Protein AF-A0A2V6JV11-F1 (afdb_monomer)

Solvent-accessible surface area (backbone atoms only — not comparable to full-atom values): 11560 Å² total; per-residue (Å²): 137,86,84,84,79,87,72,66,66,61,60,57,51,55,54,51,53,53,52,51,53,52,52,54,52,57,55,63,72,64,57,80,75,79,80,71,86,78,45,66,34,53,71,72,68,52,54,80,84,74,64,66,80,41,76,55,75,70,59,58,83,71,47,81,85,58,85,69,51,72,68,53,41,24,50,52,42,47,68,52,58,59,48,90,76,51,69,65,55,54,51,48,51,38,67,73,41,79,69,76,45,56,72,68,60,66,51,18,34,89,78,36,36,75,95,49,24,42,84,75,73,67,51,52,73,30,66,63,42,43,72,45,90,56,58,51,101,64,45,40,27,39,37,35,72,74,56,82,78,65,80,71,76,55,47,68,73,55,27,41,78,44,35,34,59,66,44,57,48,69,91,57,88,78,67,38,73,73,45,56,72,72,56,64,47,86,115

Secondary structure (DSSP, 8-state):
--PPPS-SHHHHHHHHHHHHHHHHHHHHH----------HHHHTT--GGG-PPP-S-TTGGGSTT----HHHHHHHHHHHH--SS-HHHHHHHHHHTTTS--HHHHH-TTTS-TTTHHHHH-PPBPTTEE--SS--TTS--PPEESSPPPTT--HHHH-EE-SBTT-EE---TT--HHHHHH--TT-

Mean predicted aligned error: 10.67 Å

Foldseek 3Di:
DDDDDPPPPVVVVVVVVVVVVVVVVVVVVVPPDPPDDQALCVVVVHDPVNDDQFQDQQQVVVPVPDDDDSVRSSVVCCVFQPFPDGPVVVVCCCVVVVPPDDLQLLQACVNQNQVCSCVPPVWAFGPQWAWFPFADPLLGRFTHGNDPGPPGDDCSPRAPDSRITSDHDDDDPVCDPVVSVVGDNVD

Structure (mmCIF, N/CA/C/O backbone):
data_AF-A0A2V6JV11-F1
#
_entry.id   AF-A0A2V6JV11-F1
#
loop_
_atom_site.group_PDB
_atom_site.id
_atom_site.type_symbol
_atom_site.label_atom_id
_atom_site.label_alt_id
_atom_site.label_comp_id
_atom_site.label_asym_id
_atom_site.label_entity_id
_atom_site.label_seq_id
_atom_site.pdbx_PDB_ins_code
_atom_site.Cartn_x
_atom_site.Cartn_y
_atom_site.Cartn_z
_atom_site.occupancy
_atom_site.B_iso_or_equiv
_atom_site.auth_seq_id
_atom_site.auth_comp_id
_atom_site.auth_asym_id
_atom_site.auth_atom_id
_atom_site.pdbx_PDB_model_num
ATOM 1 N N . MET A 1 1 ? -77.377 20.326 -44.274 1.00 36.41 1 MET A N 1
ATOM 2 C CA . MET A 1 1 ? -76.139 20.798 -43.613 1.00 36.41 1 MET A CA 1
ATOM 3 C C . MET A 1 1 ? -75.872 19.914 -42.399 1.00 36.41 1 MET A C 1
ATOM 5 O O . MET A 1 1 ? -76.717 19.873 -41.518 1.00 36.41 1 MET A O 1
ATOM 9 N N . LYS A 1 2 ? -74.776 19.142 -42.369 1.00 34.94 2 LYS A N 1
ATOM 10 C CA . LYS A 1 2 ? -74.366 18.365 -41.182 1.00 34.94 2 LYS A CA 1
ATOM 11 C C . LYS A 1 2 ? -73.397 19.217 -40.357 1.00 34.94 2 LYS A C 1
ATOM 13 O O . LYS A 1 2 ? -72.309 19.517 -40.839 1.00 34.94 2 LYS A O 1
ATOM 18 N N . ALA A 1 3 ? -73.793 19.600 -39.146 1.00 43.59 3 ALA A N 1
ATOM 19 C CA . ALA A 1 3 ? -72.911 20.240 -38.174 1.00 43.59 3 ALA A CA 1
ATOM 20 C C . ALA A 1 3 ? -71.944 19.195 -37.586 1.00 43.59 3 ALA A C 1
ATOM 22 O O . ALA A 1 3 ? -72.374 18.131 -37.138 1.00 43.59 3 ALA A O 1
ATOM 23 N N . ARG A 1 4 ? -70.634 19.473 -37.624 1.00 40.28 4 ARG A N 1
ATOM 24 C CA . ARG A 1 4 ? -69.601 18.677 -36.942 1.00 40.28 4 ARG A CA 1
ATOM 25 C C . ARG A 1 4 ? -69.522 19.122 -35.477 1.00 40.28 4 ARG A C 1
ATOM 27 O O . ARG A 1 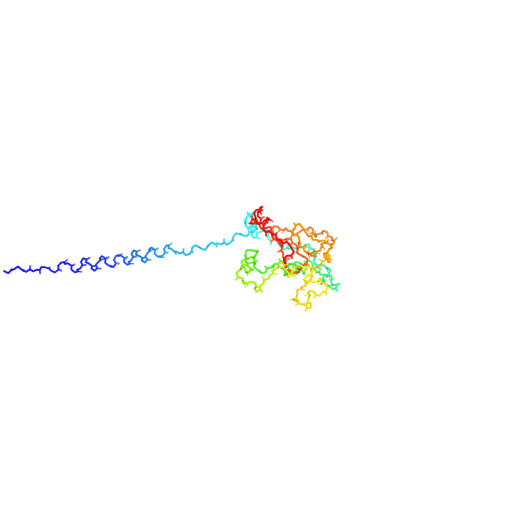4 ? -69.299 20.297 -35.215 1.00 40.28 4 ARG A O 1
ATOM 34 N N . LEU A 1 5 ? -69.693 18.181 -34.549 1.00 47.19 5 LEU A N 1
ATOM 35 C CA . LEU A 1 5 ? -69.498 18.371 -33.106 1.00 47.19 5 LEU A CA 1
ATOM 36 C C . LEU A 1 5 ? -67.994 18.419 -32.738 1.00 47.19 5 LEU A C 1
ATOM 38 O O . LEU A 1 5 ? -67.215 17.659 -33.323 1.00 47.19 5 LEU A O 1
ATOM 42 N N . PRO A 1 6 ? -67.585 19.239 -31.748 1.00 49.62 6 PRO A N 1
ATOM 43 C CA . PRO A 1 6 ? -66.191 19.514 -31.380 1.00 49.62 6 PRO A CA 1
ATOM 44 C C . PRO A 1 6 ? -65.631 18.509 -30.353 1.00 49.62 6 PRO A C 1
ATOM 46 O O . PRO A 1 6 ? -64.956 18.883 -29.405 1.00 49.62 6 PRO A O 1
ATOM 49 N N . ALA A 1 7 ? -65.930 17.216 -30.493 1.00 52.31 7 ALA A N 1
ATOM 50 C CA . ALA A 1 7 ? -65.607 16.220 -29.460 1.00 52.31 7 ALA A CA 1
ATOM 51 C C . ALA A 1 7 ? -64.213 15.576 -29.602 1.00 52.31 7 ALA A C 1
ATOM 53 O O . ALA A 1 7 ? -63.825 14.754 -28.775 1.00 52.31 7 ALA A O 1
ATOM 54 N N . LYS A 1 8 ? -63.465 15.887 -30.669 1.00 50.41 8 LYS A N 1
ATOM 55 C CA . LYS A 1 8 ? -62.193 15.204 -30.957 1.00 50.41 8 LYS A CA 1
ATOM 56 C C . LYS A 1 8 ? -60.983 15.844 -30.277 1.00 50.41 8 LYS A C 1
ATOM 58 O O . LYS A 1 8 ? -60.076 15.109 -29.910 1.00 50.41 8 LYS A O 1
ATOM 63 N N . ASP A 1 9 ? -60.974 17.154 -30.052 1.00 48.31 9 ASP A N 1
ATOM 64 C CA . ASP A 1 9 ? -59.753 17.842 -29.609 1.00 48.31 9 ASP A CA 1
ATOM 65 C C . ASP A 1 9 ? -59.455 17.677 -28.105 1.00 48.31 9 ASP A C 1
ATOM 67 O O . ASP A 1 9 ? -58.286 17.597 -27.720 1.00 48.31 9 ASP A O 1
ATOM 71 N N . ASP A 1 10 ? -60.479 17.524 -27.257 1.00 47.97 10 ASP A N 1
ATOM 72 C CA . ASP A 1 10 ? -60.293 17.342 -25.806 1.00 47.97 10 ASP A CA 1
ATOM 73 C C . ASP A 1 10 ? -59.778 15.947 -25.429 1.00 47.97 10 ASP A C 1
ATOM 75 O O . ASP A 1 10 ? -58.962 15.806 -24.512 1.00 47.97 10 ASP A O 1
ATOM 79 N N . LEU A 1 11 ? -60.166 14.911 -26.181 1.00 47.56 11 LEU A N 1
ATOM 80 C CA . LEU A 1 11 ? -59.704 13.542 -25.932 1.00 47.56 11 LEU A CA 1
ATOM 81 C C . LEU A 1 11 ? -58.195 13.396 -26.199 1.00 47.56 11 LEU A C 1
ATOM 83 O O . LEU A 1 11 ? -57.485 12.711 -25.460 1.00 47.56 11 LEU A O 1
ATOM 87 N N . PHE A 1 12 ? -57.684 14.087 -27.225 1.00 42.22 12 PHE A N 1
ATOM 88 C CA . PHE A 1 12 ? -56.257 14.089 -27.559 1.00 42.22 12 PHE A CA 1
ATOM 89 C C . PHE A 1 12 ? -55.409 14.891 -26.560 1.00 42.22 12 PHE A C 1
ATOM 91 O O . PHE A 1 12 ? -54.243 14.552 -26.342 1.00 42.22 12 PHE A O 1
ATOM 98 N N . ARG A 1 13 ? -55.969 15.929 -25.921 1.00 47.16 13 ARG A N 1
ATOM 99 C CA . ARG A 1 13 ? -55.264 16.714 -24.891 1.00 47.16 13 ARG A CA 1
ATOM 100 C C . ARG A 1 13 ? -55.127 15.953 -23.571 1.00 47.16 13 ARG A C 1
ATOM 102 O O . ARG A 1 13 ? -54.033 15.933 -23.010 1.00 47.16 13 ARG A O 1
ATOM 109 N N . LEU A 1 14 ? -56.175 15.259 -23.123 1.00 44.91 14 LEU A N 1
ATOM 110 C CA . LEU A 1 14 ? -56.139 14.414 -21.918 1.00 44.91 14 LEU A CA 1
ATOM 111 C C . LEU A 1 14 ? -55.167 13.227 -22.051 1.00 44.91 14 LEU A C 1
ATOM 113 O O . LEU A 1 14 ? -54.418 12.937 -21.117 1.00 44.91 14 LEU A O 1
ATOM 117 N N . ALA A 1 15 ? -55.099 12.599 -23.229 1.00 48.19 15 ALA A N 1
ATOM 118 C CA . ALA A 1 15 ? -54.169 11.496 -23.498 1.00 48.19 15 ALA A CA 1
ATOM 119 C C . ALA A 1 15 ? -52.686 11.929 -23.482 1.00 48.19 15 ALA A C 1
ATOM 121 O O . ALA A 1 15 ? -51.814 11.172 -23.042 1.00 48.19 15 ALA A O 1
ATOM 122 N N . ARG A 1 16 ? -52.389 13.163 -23.920 1.00 50.34 16 ARG A N 1
ATOM 123 C CA . ARG A 1 16 ? -51.028 13.731 -23.909 1.00 50.34 16 ARG A CA 1
ATOM 124 C C . ARG A 1 16 ? -50.534 14.044 -22.498 1.00 50.34 16 ARG A C 1
ATOM 126 O O . ARG A 1 16 ? -49.390 13.734 -22.184 1.00 50.34 16 ARG A O 1
ATOM 133 N N . VAL A 1 17 ? -51.391 14.602 -21.641 1.00 51.72 17 VAL A N 1
ATOM 134 C CA . VAL A 1 17 ? -51.031 14.922 -20.248 1.00 51.72 17 VAL A CA 1
ATOM 135 C C . VAL A 1 17 ? -50.839 13.645 -19.424 1.00 51.72 17 VAL A C 1
ATOM 137 O O . VAL A 1 17 ? -49.845 13.533 -18.711 1.00 51.72 17 VAL A O 1
ATOM 140 N N . GLY A 1 18 ? -51.712 12.642 -19.586 1.00 53.12 18 GLY A N 1
ATOM 141 C CA . GLY A 1 18 ? -51.573 11.350 -18.901 1.00 53.12 18 GLY A CA 1
ATOM 142 C C . GLY A 1 18 ? -50.286 10.603 -19.269 1.00 53.12 18 GLY A C 1
ATOM 143 O O . GLY A 1 18 ? -49.610 10.068 -18.394 1.00 53.12 18 GLY A O 1
ATOM 144 N N . SER A 1 19 ? -49.890 10.642 -20.545 1.00 55.53 19 SER A N 1
ATOM 145 C CA . SER A 1 19 ? -48.652 10.002 -21.019 1.00 55.53 19 SER A CA 1
ATOM 146 C C . SER A 1 19 ? -47.387 10.691 -20.489 1.00 55.53 19 SER A C 1
ATOM 148 O O . SER A 1 19 ? -46.419 10.015 -20.150 1.00 55.53 19 SER A O 1
ATOM 150 N N . CYS A 1 20 ? -47.394 12.023 -20.356 1.00 56.34 20 CYS A N 1
ATOM 151 C CA . CYS A 1 20 ? -46.281 12.764 -19.755 1.00 56.34 20 CYS A CA 1
ATOM 152 C C . CYS A 1 20 ? -46.168 12.531 -18.242 1.00 56.34 20 CYS A C 1
ATOM 154 O O . CYS A 1 20 ? -45.059 12.388 -17.740 1.00 56.34 20 CYS A O 1
ATOM 156 N N . VAL A 1 21 ? -47.286 12.438 -17.513 1.00 58.81 21 VAL A N 1
ATOM 157 C CA . VAL A 1 21 ? -47.268 12.158 -16.065 1.00 58.81 21 VAL A CA 1
ATOM 158 C C . VAL A 1 21 ? -46.781 10.734 -15.781 1.00 58.81 21 VAL A C 1
ATOM 160 O O . VAL A 1 21 ? -45.967 10.542 -14.882 1.00 58.81 21 VAL A O 1
ATOM 163 N N . ILE A 1 22 ? -47.197 9.747 -16.582 1.00 59.53 22 ILE A N 1
ATOM 164 C CA . ILE A 1 22 ? -46.709 8.362 -16.474 1.00 59.53 22 ILE A CA 1
ATOM 165 C C . ILE A 1 22 ? -45.224 8.273 -16.861 1.00 59.53 22 ILE A C 1
ATOM 167 O O . ILE A 1 22 ? -44.453 7.624 -16.159 1.00 59.53 22 ILE A O 1
ATOM 171 N N . GLY A 1 23 ? -44.792 8.970 -17.919 1.00 59.34 23 GLY A N 1
ATOM 172 C CA . GLY A 1 23 ? -43.380 9.042 -18.310 1.00 59.34 23 GLY A CA 1
ATOM 173 C C . GLY A 1 23 ? -42.488 9.676 -17.236 1.00 59.34 23 GLY A C 1
ATOM 174 O O . GLY A 1 23 ? -41.433 9.133 -16.916 1.00 59.34 23 GLY A O 1
ATOM 175 N N . CYS A 1 24 ? -42.932 10.771 -16.613 1.00 60.47 24 CYS A N 1
ATOM 176 C CA . CYS A 1 24 ? -42.220 11.408 -15.501 1.00 60.47 24 CYS A CA 1
ATOM 177 C C . CYS A 1 24 ? -42.222 10.549 -14.222 1.00 60.47 24 CYS A C 1
ATOM 179 O O . CYS A 1 24 ? -41.226 10.534 -13.504 1.00 60.47 24 CYS A O 1
ATOM 181 N N . ALA A 1 25 ? -43.295 9.799 -13.948 1.00 59.62 25 ALA A N 1
ATOM 182 C CA . ALA A 1 25 ? -43.351 8.870 -12.817 1.00 59.62 25 ALA A CA 1
ATOM 183 C C . ALA A 1 25 ? -42.418 7.659 -13.008 1.00 59.62 25 ALA A C 1
ATOM 185 O O . ALA A 1 25 ? -41.752 7.249 -12.061 1.00 59.62 25 ALA A O 1
ATOM 186 N N . LEU A 1 26 ? -42.300 7.127 -14.231 1.00 58.16 26 LEU A N 1
ATOM 187 C CA . LEU A 1 26 ? -41.362 6.043 -14.557 1.00 58.16 26 LEU A CA 1
ATOM 188 C C . LEU A 1 26 ? -39.893 6.495 -14.471 1.00 58.16 26 LEU A C 1
ATOM 190 O O . LEU A 1 26 ? -39.042 5.719 -14.043 1.00 58.16 26 LEU A O 1
ATOM 194 N N . LEU A 1 27 ? -39.599 7.762 -14.787 1.00 58.56 27 LEU A N 1
ATOM 195 C CA . LEU A 1 27 ? -38.273 8.360 -14.577 1.00 58.56 27 LEU A CA 1
ATOM 196 C C . LEU A 1 27 ? -37.944 8.589 -13.090 1.00 58.56 27 LEU A C 1
ATOM 198 O O . LEU A 1 27 ? -36.772 8.575 -12.726 1.00 58.56 27 LEU A O 1
ATOM 202 N N . GLY A 1 28 ? -38.950 8.746 -12.220 1.00 56.69 28 GLY A N 1
ATOM 203 C CA . GLY A 1 28 ? -38.761 8.876 -10.768 1.00 56.69 28 GLY A CA 1
ATOM 204 C C . GLY A 1 28 ? -38.342 7.577 -10.067 1.00 56.69 28 GLY A C 1
ATOM 205 O O . GLY A 1 28 ? -37.665 7.629 -9.043 1.00 56.69 28 GLY A O 1
ATOM 206 N N . PHE A 1 29 ? -38.693 6.414 -10.632 1.00 55.81 29 PHE A N 1
ATOM 207 C CA . PHE A 1 29 ? -38.267 5.097 -10.131 1.00 55.81 29 PHE A CA 1
ATOM 208 C C . PHE A 1 29 ? -36.970 4.586 -10.770 1.00 55.81 29 PHE A C 1
ATOM 210 O O . PHE A 1 29 ? -36.355 3.667 -10.234 1.00 55.81 29 PHE A O 1
ATOM 217 N N . ALA A 1 30 ? -36.495 5.222 -11.844 1.00 58.75 30 ALA A N 1
ATOM 218 C CA . ALA A 1 30 ? -35.138 5.050 -12.366 1.00 58.75 30 ALA A CA 1
ATOM 219 C C . ALA A 1 30 ? -34.111 5.867 -11.555 1.00 58.75 30 ALA A C 1
ATOM 221 O O . ALA A 1 30 ? -33.147 6.403 -12.103 1.00 58.75 30 ALA A O 1
ATOM 222 N N . GLY A 1 31 ? -34.327 6.007 -10.243 1.00 59.69 31 GLY A N 1
ATOM 223 C CA . GLY A 1 31 ? -33.324 6.570 -9.352 1.00 59.69 31 GLY A CA 1
ATOM 224 C C . GLY A 1 31 ? -32.066 5.714 -9.436 1.00 59.69 31 GLY A C 1
ATOM 225 O O . GLY A 1 31 ? -32.151 4.501 -9.251 1.00 59.69 31 GLY A O 1
ATOM 226 N N . CYS A 1 32 ? -30.921 6.337 -9.738 1.00 64.19 32 CYS A N 1
ATOM 227 C CA . CYS A 1 32 ? -29.615 5.684 -9.723 1.00 64.19 32 CYS A CA 1
ATOM 228 C C . CYS A 1 32 ? -29.473 4.875 -8.436 1.00 64.19 32 CYS A C 1
ATOM 230 O O . CYS A 1 32 ? -29.302 5.442 -7.354 1.00 64.19 32 CYS A O 1
ATOM 232 N N . TRP A 1 33 ? -29.537 3.551 -8.550 1.00 58.50 33 TRP A N 1
ATOM 233 C CA . TRP A 1 33 ? -29.107 2.687 -7.470 1.00 58.50 33 TRP A CA 1
ATOM 234 C C . TRP A 1 33 ? -27.633 2.991 -7.266 1.00 58.50 33 TRP A C 1
ATOM 236 O O . TRP A 1 33 ? -26.816 2.786 -8.164 1.00 58.50 33 TRP A O 1
ATOM 246 N N . LYS A 1 34 ? -27.294 3.563 -6.110 1.00 60.38 34 LYS A N 1
ATOM 247 C CA . LYS A 1 34 ? -25.898 3.671 -5.717 1.00 60.38 34 LYS A CA 1
ATOM 248 C C . LYS A 1 34 ? -25.434 2.252 -5.428 1.00 60.38 34 LYS A C 1
ATOM 250 O O . LYS A 1 34 ? -25.686 1.727 -4.349 1.00 60.38 34 LYS A O 1
ATOM 255 N N . THR A 1 35 ? -24.815 1.618 -6.415 1.00 73.69 35 THR A N 1
ATOM 256 C CA . THR A 1 35 ? -23.987 0.437 -6.194 1.00 73.69 35 THR A CA 1
ATOM 257 C C . THR A 1 35 ? -22.803 0.895 -5.365 1.00 73.69 35 THR A C 1
ATOM 259 O O . THR A 1 35 ? -21.857 1.486 -5.883 1.00 73.69 35 THR A O 1
ATOM 262 N N . GLU A 1 36 ? -22.916 0.721 -4.054 1.00 77.62 36 GLU A N 1
ATOM 263 C CA . GLU A 1 36 ? -21.801 0.929 -3.149 1.00 77.62 36 GLU A CA 1
ATOM 264 C C . GLU A 1 36 ? -20.745 -0.141 -3.454 1.00 77.62 36 GLU A C 1
ATOM 266 O O . GLU A 1 36 ? -21.086 -1.330 -3.457 1.00 77.62 36 GLU A O 1
ATOM 271 N N . PRO A 1 37 ? -19.491 0.246 -3.736 1.00 81.81 37 PRO A N 1
ATOM 272 C CA . PRO A 1 37 ? -18.411 -0.717 -3.851 1.00 81.81 37 PRO A CA 1
ATOM 273 C C . PRO A 1 37 ? -18.316 -1.570 -2.583 1.00 81.81 37 PRO A C 1
ATOM 275 O O . PRO A 1 37 ? -18.397 -1.048 -1.470 1.00 81.81 37 PRO A O 1
ATOM 278 N N . ILE A 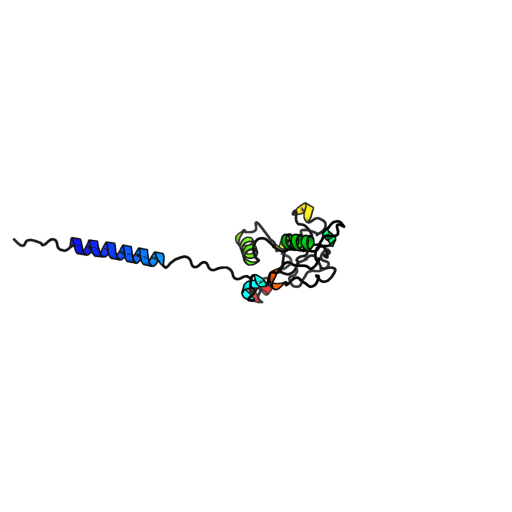1 38 ? -18.162 -2.881 -2.749 1.00 85.81 38 ILE A N 1
ATOM 279 C CA . ILE A 1 38 ? -17.929 -3.808 -1.640 1.00 85.81 38 ILE A CA 1
ATOM 280 C C . ILE A 1 38 ? -16.417 -3.991 -1.533 1.00 85.81 38 ILE A C 1
ATOM 282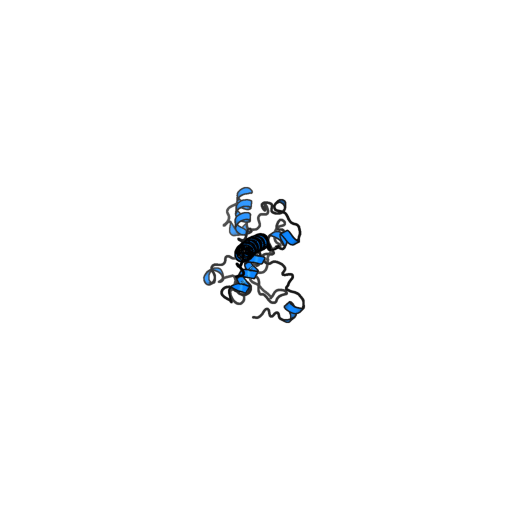 O O . ILE A 1 38 ? -15.811 -4.532 -2.455 1.00 85.81 38 ILE A O 1
ATOM 286 N N . ASP A 1 39 ? -15.820 -3.513 -0.441 1.00 86.81 39 ASP A N 1
ATOM 287 C CA . ASP A 1 39 ? -14.407 -3.759 -0.147 1.00 86.81 39 ASP A CA 1
ATOM 288 C C . ASP A 1 39 ? -14.167 -5.126 0.515 1.00 86.81 39 ASP A C 1
ATOM 290 O O . ASP A 1 39 ? -15.130 -5.813 0.860 1.00 86.81 39 ASP A O 1
ATOM 294 N N . GLU A 1 40 ? -12.910 -5.570 0.676 1.00 87.06 40 GLU A N 1
ATOM 295 C CA . GLU A 1 40 ? -12.644 -6.910 1.229 1.00 87.06 40 GLU A CA 1
ATOM 296 C C . GLU A 1 40 ? -13.123 -7.026 2.675 1.00 87.06 40 GLU A C 1
ATOM 298 O O . GLU A 1 40 ? -13.623 -8.081 3.059 1.00 87.06 40 GLU A O 1
ATOM 303 N N . ALA A 1 41 ? -13.045 -5.949 3.463 1.00 88.44 41 ALA A N 1
ATOM 304 C CA . ALA A 1 41 ? -13.554 -5.942 4.828 1.00 88.44 41 ALA A CA 1
ATOM 305 C C . ALA A 1 41 ? -15.075 -6.183 4.842 1.00 88.44 41 ALA A C 1
ATOM 307 O O . ALA A 1 41 ? -15.560 -7.083 5.532 1.00 88.44 41 ALA A O 1
ATOM 308 N N . LYS A 1 42 ? -15.837 -5.447 4.026 1.00 88.69 42 LYS A N 1
ATOM 309 C CA . LYS A 1 42 ? -17.289 -5.614 3.893 1.00 88.69 42 LYS A CA 1
ATOM 310 C C . LYS A 1 42 ? -17.659 -6.958 3.267 1.00 88.69 42 LYS A C 1
ATOM 312 O O . LYS A 1 42 ? -18.616 -7.586 3.718 1.00 88.69 42 LYS A O 1
ATOM 317 N N . ALA A 1 43 ? -16.899 -7.434 2.280 1.00 88.38 43 ALA A N 1
ATOM 318 C CA . ALA A 1 43 ? -17.062 -8.767 1.697 1.00 88.38 43 ALA A CA 1
ATOM 319 C C . ALA A 1 43 ? -16.824 -9.876 2.736 1.00 88.38 43 ALA A C 1
ATOM 321 O O . ALA A 1 43 ? -17.511 -10.895 2.719 1.00 88.38 43 ALA A O 1
ATOM 322 N N . ALA A 1 44 ? -15.905 -9.653 3.679 1.00 90.19 44 ALA A N 1
ATOM 323 C CA . ALA A 1 44 ? -15.651 -10.522 4.824 1.00 90.19 44 ALA A CA 1
ATOM 324 C C . ALA A 1 44 ? -16.664 -10.341 5.975 1.00 90.19 44 ALA A C 1
ATOM 326 O O . ALA A 1 44 ? -16.515 -10.963 7.026 1.00 90.19 44 ALA A O 1
ATOM 327 N N . GLY A 1 45 ? -17.693 -9.505 5.802 1.00 92.06 45 GLY A N 1
ATOM 328 C CA . GLY A 1 45 ? -18.733 -9.266 6.804 1.00 92.06 45 GLY A CA 1
ATOM 329 C C . GLY A 1 45 ? -18.290 -8.401 7.985 1.00 92.06 45 GLY A C 1
ATOM 330 O O . GLY A 1 45 ? -18.977 -8.385 9.006 1.00 92.06 45 GLY A O 1
ATOM 331 N N . LYS A 1 46 ? -17.163 -7.687 7.867 1.00 90.62 46 LYS A N 1
ATOM 332 C CA . LYS A 1 46 ? -16.693 -6.755 8.894 1.00 90.62 46 LYS A CA 1
ATOM 333 C C . LYS A 1 46 ? -17.635 -5.558 8.994 1.00 90.62 46 LYS A C 1
ATOM 335 O O . LYS A 1 46 ? -18.157 -5.046 8.003 1.00 90.62 46 LYS A O 1
ATOM 340 N N . THR A 1 47 ? -17.822 -5.096 10.216 1.00 90.06 47 THR A N 1
ATOM 341 C CA . THR A 1 47 ? -18.596 -3.909 10.575 1.00 90.06 47 THR A CA 1
ATOM 342 C C . THR A 1 47 ? -17.666 -2.837 11.122 1.00 90.06 47 THR A C 1
ATOM 344 O O . THR A 1 47 ? -16.511 -3.112 11.419 1.00 90.06 47 THR A O 1
ATOM 347 N N . THR A 1 48 ? -18.158 -1.617 11.338 1.00 86.50 48 THR A N 1
ATOM 348 C CA . THR A 1 48 ? -17.357 -0.550 11.966 1.00 86.50 48 THR A CA 1
ATOM 349 C C . THR A 1 48 ? -16.830 -0.921 13.357 1.00 86.50 48 THR A C 1
ATOM 351 O O . THR A 1 48 ? -15.810 -0.386 13.778 1.00 86.50 48 THR A O 1
ATOM 354 N N . ALA A 1 49 ? -17.482 -1.853 14.060 1.00 89.69 49 ALA A N 1
ATOM 355 C CA . ALA A 1 49 ? -17.010 -2.362 15.347 1.00 89.69 49 ALA A CA 1
ATOM 356 C C . ALA A 1 49 ? -15.718 -3.192 15.226 1.00 89.69 49 ALA A C 1
ATOM 358 O O . ALA A 1 49 ? -14.977 -3.310 16.198 1.00 89.69 49 ALA A O 1
ATOM 359 N N . ASP A 1 50 ? -15.426 -3.724 14.036 1.00 88.50 50 ASP A N 1
ATOM 360 C CA . ASP A 1 50 ? -14.218 -4.498 13.748 1.00 88.50 50 ASP A CA 1
ATOM 361 C C . ASP A 1 50 ? -13.009 -3.618 13.389 1.00 88.50 50 ASP A C 1
ATOM 363 O O . ASP A 1 50 ? -11.938 -4.148 13.112 1.00 88.50 50 ASP A O 1
ATOM 367 N N . PHE A 1 51 ? -13.153 -2.286 13.435 1.00 87.00 51 PHE A N 1
ATOM 368 C CA . PHE A 1 51 ? -12.090 -1.303 13.189 1.00 87.00 51 PHE A CA 1
ATOM 369 C C . PHE A 1 51 ? -11.683 -0.610 14.506 1.00 87.00 51 PHE A C 1
ATOM 371 O O . PHE A 1 51 ? -11.857 0.608 14.640 1.00 87.00 51 PHE A O 1
ATOM 378 N N . PRO A 1 52 ? -11.194 -1.345 15.526 1.00 85.75 52 PRO A N 1
ATOM 379 C CA . PRO A 1 52 ? -10.772 -0.730 16.774 1.00 85.75 52 PRO A CA 1
ATOM 380 C C . PRO A 1 52 ? -9.527 0.136 16.560 1.00 85.75 52 PRO A C 1
ATOM 382 O O . PRO A 1 52 ? -8.760 -0.047 15.612 1.00 85.75 52 PRO A O 1
ATOM 385 N N . GLN A 1 53 ? -9.280 1.056 17.493 1.00 88.38 53 GLN A N 1
ATOM 386 C CA . GLN A 1 53 ? -7.979 1.713 17.563 1.00 88.38 53 GLN A CA 1
ATOM 387 C C . GLN A 1 53 ? -6.885 0.669 17.792 1.00 88.38 53 GLN A C 1
ATOM 389 O O . GLN A 1 53 ? -6.995 -0.201 18.659 1.00 88.38 53 GLN A O 1
ATOM 394 N N . ILE A 1 54 ? -5.818 0.769 17.007 1.00 89.75 54 ILE A N 1
ATOM 395 C CA . ILE A 1 54 ? -4.714 -0.180 17.063 1.00 89.75 54 ILE A CA 1
ATOM 396 C C . ILE A 1 54 ? -3.775 0.234 18.189 1.00 89.75 54 ILE A C 1
ATOM 398 O O . ILE A 1 54 ? -3.166 1.301 18.137 1.00 89.75 54 ILE A O 1
ATOM 402 N N . THR A 1 55 ? -3.633 -0.637 19.181 1.00 90.31 55 THR A N 1
ATOM 403 C CA . THR A 1 55 ? -2.776 -0.425 20.358 1.00 90.31 55 THR A CA 1
ATOM 404 C C . THR A 1 55 ? -1.355 -0.955 20.177 1.00 90.31 55 THR A C 1
ATOM 406 O O . THR A 1 55 ? -0.468 -0.606 20.951 1.00 90.31 55 THR A O 1
ATOM 409 N N . ALA A 1 56 ? -1.120 -1.798 19.168 1.00 89.00 56 ALA A N 1
ATOM 410 C CA . ALA A 1 56 ? 0.203 -2.337 18.878 1.00 89.00 56 ALA A CA 1
ATOM 411 C C . ALA A 1 56 ? 1.163 -1.224 18.428 1.00 89.00 56 ALA A C 1
ATOM 413 O O . ALA A 1 56 ? 0.827 -0.409 17.573 1.00 89.00 56 ALA A O 1
ATOM 414 N N . ASP A 1 57 ? 2.382 -1.198 18.961 1.00 89.06 57 ASP A N 1
ATOM 415 C CA . ASP A 1 57 ? 3.368 -0.158 18.648 1.00 89.06 57 ASP A CA 1
ATOM 416 C C . ASP A 1 57 ? 4.153 -0.475 17.359 1.00 89.06 57 ASP A C 1
ATOM 418 O O . ASP A 1 57 ? 5.357 -0.725 17.366 1.00 89.06 57 ASP A O 1
ATOM 422 N N . ILE A 1 58 ? 3.436 -0.528 16.232 1.00 86.88 58 ILE A N 1
ATOM 423 C CA . ILE A 1 58 ? 3.962 -0.980 14.930 1.00 86.88 58 ILE A CA 1
ATOM 424 C C . ILE A 1 58 ? 5.031 -0.034 14.383 1.00 86.88 58 ILE A C 1
ATOM 426 O O . ILE A 1 58 ? 6.015 -0.464 13.784 1.00 86.88 58 ILE A O 1
ATOM 430 N N . PHE A 1 59 ? 4.847 1.265 14.598 1.00 90.56 59 PHE A N 1
ATOM 431 C CA . PHE A 1 59 ? 5.693 2.281 13.994 1.00 90.56 59 PHE A CA 1
ATOM 432 C C . PHE A 1 59 ? 6.764 2.825 14.938 1.00 90.56 59 PHE A C 1
ATOM 434 O O . PHE A 1 59 ? 7.434 3.773 14.554 1.00 90.56 59 PHE A O 1
ATOM 441 N N . LYS A 1 60 ? 7.012 2.214 16.106 1.00 90.19 60 LYS A N 1
ATOM 442 C CA . LYS A 1 60 ? 8.005 2.695 17.089 1.00 90.19 60 LYS A CA 1
ATOM 443 C C . LYS A 1 60 ? 9.312 3.248 16.496 1.00 90.19 60 LYS A C 1
ATOM 445 O O . LYS A 1 60 ? 9.766 4.311 16.920 1.00 90.19 60 LYS A O 1
ATOM 450 N N . PRO A 1 61 ? 9.949 2.602 15.495 1.00 89.81 61 PRO A N 1
ATOM 451 C CA . PRO A 1 61 ? 11.220 3.107 14.988 1.00 89.81 61 PRO A CA 1
ATOM 452 C C . PRO A 1 61 ? 11.124 4.456 14.246 1.00 89.81 61 PRO A C 1
ATOM 454 O O . PRO A 1 61 ? 12.167 5.048 13.976 1.00 89.81 61 PRO A O 1
ATOM 457 N N . MET A 1 62 ? 9.924 4.957 13.909 1.00 90.75 62 MET A N 1
ATOM 458 C CA . MET A 1 62 ? 9.738 6.299 13.332 1.00 90.75 62 MET A CA 1
ATOM 459 C C . MET A 1 62 ? 9.590 7.414 14.373 1.00 90.75 62 MET A C 1
ATOM 461 O O . MET A 1 62 ? 9.628 8.581 13.992 1.00 90.75 62 MET A O 1
ATOM 465 N N . ASP A 1 63 ? 9.481 7.092 15.664 1.00 91.94 63 ASP A N 1
ATOM 466 C CA . ASP A 1 63 ? 9.220 8.085 16.718 1.00 91.94 63 ASP A CA 1
ATOM 467 C C . ASP A 1 63 ? 10.449 8.941 17.070 1.00 91.94 63 ASP A C 1
ATOM 469 O O . ASP A 1 63 ? 10.399 9.794 17.952 1.00 91.94 63 ASP A O 1
ATOM 473 N N . GLY A 1 64 ? 11.593 8.711 16.417 1.00 90.38 64 GLY A N 1
ATOM 474 C CA . GLY A 1 64 ? 12.804 9.506 16.642 1.00 90.38 64 GLY A CA 1
ATOM 475 C C . GLY A 1 64 ? 13.379 9.377 18.058 1.00 90.38 64 GLY A C 1
ATOM 476 O O . GLY A 1 64 ? 14.096 10.268 18.505 1.00 90.38 64 GLY A O 1
ATOM 477 N N . GLY A 1 65 ? 13.071 8.281 18.760 1.00 91.12 65 GLY A N 1
ATOM 478 C CA . GLY A 1 65 ? 13.492 8.042 20.144 1.00 91.12 65 GLY A CA 1
ATOM 479 C C . GLY A 1 65 ? 12.563 8.637 21.204 1.00 91.12 65 GLY A C 1
ATOM 480 O O . GLY A 1 65 ? 12.906 8.601 22.382 1.00 91.12 65 GLY A O 1
ATOM 481 N N . ILE A 1 66 ? 11.410 9.179 20.805 1.00 94.69 66 ILE A N 1
ATOM 482 C CA . ILE A 1 66 ? 10.363 9.613 21.730 1.00 94.69 66 ILE A CA 1
ATOM 483 C C . ILE A 1 66 ? 9.556 8.384 22.156 1.00 94.69 66 ILE A C 1
ATOM 485 O O . ILE A 1 66 ? 9.048 7.651 21.311 1.00 94.69 66 ILE A O 1
ATOM 489 N N . ASP A 1 67 ? 9.427 8.165 23.463 1.00 94.88 67 ASP A N 1
ATOM 490 C CA . ASP A 1 67 ? 8.514 7.156 23.997 1.00 94.88 67 ASP A CA 1
ATOM 491 C C . ASP A 1 67 ? 7.102 7.747 24.068 1.00 94.88 67 ASP A C 1
ATOM 493 O O . ASP A 1 67 ? 6.805 8.582 24.924 1.00 94.88 67 ASP A O 1
ATOM 497 N N . LEU A 1 68 ? 6.250 7.324 23.138 1.00 95.69 68 LEU A N 1
ATOM 498 C CA . LEU A 1 68 ? 4.861 7.759 23.049 1.00 95.69 68 LEU A CA 1
ATOM 499 C C . LEU A 1 68 ? 3.986 7.099 24.126 1.00 95.69 68 LEU A C 1
ATOM 501 O O . LEU A 1 68 ? 4.159 5.924 24.465 1.00 95.69 68 LEU A O 1
ATOM 505 N N . SER A 1 69 ? 3.000 7.843 24.631 1.00 97.06 69 SER A N 1
ATOM 506 C CA . SER A 1 69 ? 1.930 7.294 25.466 1.00 97.06 69 SER A CA 1
ATOM 507 C C . SER A 1 69 ? 1.065 6.303 24.667 1.00 97.06 69 SER A C 1
ATOM 509 O O . SER A 1 69 ? 1.028 6.361 23.433 1.00 97.06 69 SER A O 1
ATOM 511 N N . PRO A 1 70 ? 0.310 5.405 25.329 1.00 95.50 70 PRO A N 1
ATOM 512 C CA . PRO A 1 70 ? -0.627 4.516 24.640 1.00 95.50 70 PRO A CA 1
ATOM 513 C C . PRO A 1 70 ? -1.600 5.257 23.707 1.00 95.50 70 PRO A C 1
ATOM 515 O O . PRO A 1 70 ? -1.874 4.800 22.600 1.00 95.50 70 PRO A O 1
ATOM 518 N N . GLU A 1 71 ? -2.097 6.422 24.122 1.00 95.94 71 GLU A N 1
ATOM 519 C CA . GLU A 1 71 ? -3.009 7.260 23.340 1.00 95.94 71 GLU A CA 1
ATOM 520 C C . GLU A 1 71 ? -2.318 7.892 22.128 1.00 95.94 71 GLU A C 1
ATOM 522 O O . GLU A 1 71 ? -2.902 7.954 21.044 1.00 95.94 71 GLU A O 1
ATOM 527 N N . GLU A 1 72 ? -1.063 8.315 22.282 1.00 95.75 72 GLU A N 1
ATOM 528 C CA . GLU A 1 72 ? -0.245 8.848 21.190 1.00 95.75 72 GLU A CA 1
ATOM 529 C C . GLU A 1 72 ? 0.088 7.764 20.155 1.00 95.75 72 GLU A C 1
ATOM 531 O O . GLU A 1 72 ? -0.015 8.015 18.951 1.00 95.75 72 GLU A O 1
ATOM 536 N N . ILE A 1 73 ? 0.385 6.536 20.599 1.00 94.25 73 ILE A N 1
ATOM 537 C CA . ILE A 1 73 ? 0.562 5.365 19.725 1.00 94.25 73 ILE A CA 1
ATOM 538 C C . ILE A 1 73 ? -0.717 5.106 18.926 1.00 94.25 73 ILE A C 1
ATOM 540 O O . ILE A 1 73 ? -0.655 4.977 17.702 1.00 94.25 73 ILE A O 1
ATOM 544 N N . MET A 1 74 ? -1.881 5.077 19.585 1.00 93.62 74 MET A N 1
ATOM 545 C CA . MET A 1 74 ? -3.170 4.879 18.911 1.00 93.62 74 MET A CA 1
ATOM 546 C C . MET A 1 74 ? -3.460 5.989 17.894 1.00 93.62 74 MET A C 1
ATOM 548 O O . MET A 1 74 ? -3.913 5.701 16.782 1.00 93.62 74 MET A O 1
ATOM 552 N N . GLY A 1 75 ? -3.167 7.247 18.233 1.00 93.44 75 GLY A N 1
ATOM 553 C CA . GLY A 1 75 ? -3.317 8.387 17.328 1.00 93.44 75 GLY A CA 1
ATOM 554 C C . GLY A 1 75 ? -2.412 8.282 16.098 1.00 93.44 75 GLY A C 1
ATOM 555 O O . GLY A 1 75 ? -2.892 8.384 14.967 1.00 93.44 75 GLY A O 1
ATOM 556 N N . ARG A 1 76 ? -1.121 7.995 16.300 1.00 93.00 76 ARG A N 1
ATOM 557 C CA . ARG A 1 76 ? -0.139 7.784 15.223 1.00 93.00 76 ARG A CA 1
ATOM 558 C C . ARG A 1 76 ? -0.532 6.608 14.330 1.00 93.00 76 ARG A C 1
ATOM 560 O O . ARG A 1 76 ? -0.509 6.731 13.109 1.00 93.00 76 ARG A O 1
ATOM 567 N N . ASN A 1 77 ? -0.924 5.481 14.922 1.00 91.75 77 ASN A N 1
ATOM 568 C CA . ASN A 1 77 ? -1.378 4.308 14.179 1.00 91.75 77 ASN A CA 1
ATOM 569 C C . ASN A 1 77 ? -2.616 4.629 13.340 1.00 91.75 77 ASN A C 1
ATOM 571 O O . ASN A 1 77 ? -2.670 4.246 12.176 1.00 91.75 77 ASN A O 1
ATOM 575 N N . THR A 1 78 ? -3.576 5.368 13.908 1.00 90.19 78 THR A N 1
ATOM 576 C CA . THR A 1 78 ? -4.767 5.82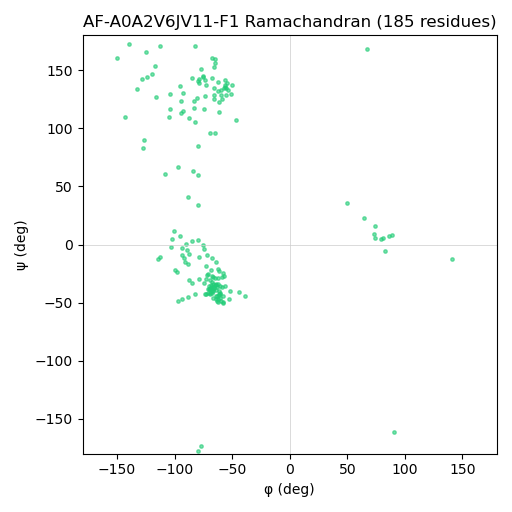4 13.181 1.00 90.19 78 THR A CA 1
ATOM 577 C C . THR A 1 78 ? -4.357 6.653 11.968 1.00 90.19 78 THR A C 1
ATOM 579 O O . THR A 1 78 ? -4.768 6.334 10.860 1.00 90.19 78 THR A O 1
ATOM 582 N N . TRP A 1 79 ? -3.492 7.656 12.138 1.00 88.81 79 TRP A N 1
ATOM 583 C CA . TRP A 1 79 ? -3.072 8.522 11.032 1.00 88.81 79 TRP A CA 1
ATOM 584 C C . TRP A 1 79 ? -2.276 7.791 9.940 1.00 88.81 79 TRP A C 1
ATOM 586 O O . TRP A 1 79 ? -2.415 8.106 8.761 1.00 88.81 79 TRP A O 1
ATOM 596 N N . ASN A 1 80 ? -1.464 6.802 10.318 1.00 90.25 80 ASN A N 1
ATOM 597 C CA . ASN A 1 80 ? -0.597 6.083 9.385 1.00 90.25 80 ASN A CA 1
ATOM 598 C C . ASN A 1 80 ? -1.285 4.917 8.659 1.00 90.25 80 ASN A C 1
ATOM 600 O O . ASN A 1 80 ? -0.923 4.623 7.521 1.00 90.25 80 ASN A O 1
ATOM 604 N N . LEU A 1 81 ? -2.232 4.226 9.307 1.00 87.25 81 LEU A N 1
ATOM 605 C CA . LEU A 1 81 ? -2.893 3.039 8.743 1.00 87.25 81 LEU A CA 1
ATOM 606 C C . LEU A 1 81 ? -4.240 3.344 8.103 1.00 87.25 81 LEU A C 1
ATOM 608 O O . LEU A 1 81 ? -4.675 2.591 7.233 1.00 87.25 81 LEU A O 1
ATOM 612 N N . TRP A 1 82 ? -4.906 4.430 8.496 1.00 80.06 82 TRP A N 1
ATOM 613 C CA . TRP A 1 82 ? -6.133 4.842 7.826 1.00 80.06 82 TRP A CA 1
ATOM 614 C C . TRP A 1 82 ? -5.782 5.564 6.532 1.00 80.06 82 TRP A C 1
ATOM 616 O O . TRP A 1 82 ? -5.686 6.788 6.462 1.00 80.06 82 TRP A O 1
ATOM 626 N N . SER A 1 83 ? -5.582 4.774 5.484 1.00 63.75 83 SER A N 1
ATOM 627 C CA . SER A 1 83 ? -5.456 5.279 4.126 1.00 63.75 83 SER A CA 1
ATOM 628 C C . SER A 1 83 ? -6.756 5.974 3.715 1.00 63.75 83 SER A C 1
ATOM 630 O O . SER A 1 83 ? -7.841 5.421 3.884 1.00 63.75 83 SER A O 1
ATOM 632 N N . GLY A 1 84 ? -6.665 7.176 3.148 1.00 64.88 84 GLY A N 1
ATOM 633 C CA . GLY A 1 84 ? -7.825 7.826 2.542 1.00 64.88 84 GLY A CA 1
ATOM 634 C C . GLY A 1 84 ? -8.363 6.979 1.383 1.00 64.88 84 GLY A C 1
ATOM 635 O O . GLY A 1 84 ? -7.624 6.680 0.445 1.00 64.88 84 GLY A O 1
ATOM 636 N N . GLY A 1 85 ? -9.639 6.597 1.447 1.00 73.94 85 GLY A N 1
ATOM 637 C CA . GLY A 1 85 ? -10.280 5.720 0.462 1.00 73.94 85 GLY A CA 1
ATOM 638 C C . GLY A 1 85 ? -10.173 4.234 0.819 1.00 73.94 85 GLY A C 1
ATOM 639 O O . GLY A 1 85 ? -9.943 3.876 1.967 1.00 73.94 85 GLY A O 1
ATOM 640 N N . ASN A 1 86 ? -10.373 3.369 -0.173 1.00 82.50 86 ASN A N 1
ATOM 641 C CA . ASN A 1 86 ? -10.216 1.919 -0.061 1.00 82.50 86 ASN A CA 1
ATOM 642 C C . ASN A 1 86 ? -9.545 1.375 -1.335 1.00 82.50 86 ASN A C 1
ATOM 644 O O . ASN A 1 86 ? -9.323 2.103 -2.307 1.00 82.50 86 ASN A O 1
ATOM 648 N N . GLN A 1 87 ? -9.193 0.100 -1.345 1.00 86.69 87 GLN A N 1
ATOM 649 C CA . GLN A 1 87 ? -8.574 -0.572 -2.481 1.00 86.69 87 GLN A CA 1
ATOM 650 C C . GLN A 1 87 ? -9.428 -0.520 -3.759 1.00 86.69 87 GLN A C 1
ATOM 652 O O . GLN A 1 87 ? -8.860 -0.458 -4.846 1.00 86.69 87 GLN A O 1
ATOM 657 N N . HIS A 1 88 ? -10.765 -0.441 -3.669 1.00 87.44 88 HIS A N 1
ATOM 658 C CA . HIS A 1 88 ? -11.606 -0.212 -4.849 1.00 87.44 88 HIS A CA 1
ATOM 659 C C . HIS A 1 88 ? -11.368 1.182 -5.441 1.00 87.44 88 HIS A C 1
ATOM 661 O O . HIS A 1 88 ? -11.198 1.316 -6.653 1.00 87.44 88 HIS A O 1
ATOM 667 N N . PHE A 1 89 ? -11.324 2.224 -4.603 1.00 87.81 89 PHE A N 1
ATOM 668 C CA . PHE A 1 89 ? -10.987 3.578 -5.045 1.00 87.81 89 PHE A CA 1
ATOM 669 C C . PHE A 1 89 ? -9.608 3.617 -5.711 1.00 87.81 89 PHE A C 1
ATOM 671 O O . PHE A 1 89 ? -9.493 4.128 -6.821 1.00 87.81 89 PHE A O 1
ATOM 678 N N . TRP A 1 90 ? -8.580 3.046 -5.078 1.00 88.06 90 TRP A N 1
ATOM 679 C CA . TRP A 1 90 ? -7.215 3.086 -5.610 1.00 88.06 90 TRP A CA 1
ATOM 680 C C . TRP A 1 90 ? -7.028 2.226 -6.862 1.00 88.06 90 TRP A C 1
ATOM 682 O O . TRP A 1 90 ? -6.321 2.647 -7.776 1.00 88.06 90 TRP A O 1
ATOM 692 N N . ASN A 1 91 ? -7.696 1.072 -6.954 1.00 87.69 91 ASN A N 1
ATOM 693 C CA . ASN A 1 91 ? -7.706 0.265 -8.173 1.00 87.69 91 ASN A CA 1
ATOM 694 C C . ASN A 1 91 ? -8.389 1.015 -9.326 1.00 87.69 91 ASN A C 1
ATOM 696 O O . ASN A 1 91 ? -7.826 1.105 -10.414 1.00 87.69 91 ASN A O 1
ATOM 700 N N . HIS A 1 92 ? -9.557 1.612 -9.078 1.00 87.62 92 HIS A N 1
ATOM 701 C CA . HIS A 1 92 ? -10.264 2.411 -10.079 1.00 87.62 92 HIS A CA 1
ATOM 702 C C . HIS A 1 92 ? -9.446 3.632 -10.510 1.00 87.62 92 HIS A C 1
ATOM 704 O O . HIS A 1 92 ? -9.258 3.852 -11.701 1.00 87.62 92 HIS A O 1
ATOM 710 N N . ALA A 1 93 ? -8.886 4.383 -9.558 1.00 88.94 93 ALA A N 1
ATOM 711 C CA . ALA A 1 93 ? -8.024 5.521 -9.851 1.00 88.94 93 ALA A CA 1
ATOM 712 C C . ALA A 1 93 ? -6.816 5.103 -10.700 1.00 88.94 93 ALA A C 1
ATOM 714 O O . ALA A 1 93 ? -6.523 5.756 -11.694 1.00 88.94 93 ALA A O 1
ATOM 715 N N . ALA A 1 94 ? -6.147 3.992 -10.376 1.00 88.44 94 ALA A N 1
ATOM 716 C CA . ALA A 1 94 ? -5.017 3.510 -11.164 1.00 88.44 94 ALA A CA 1
ATOM 717 C C . ALA A 1 94 ? -5.422 3.122 -12.597 1.00 88.44 94 ALA A C 1
ATOM 719 O O . ALA A 1 94 ? -4.740 3.516 -13.544 1.00 88.44 94 ALA A O 1
ATOM 720 N N . GLN A 1 95 ? -6.543 2.414 -12.771 1.00 86.44 95 GLN A N 1
ATOM 721 C CA . GLN A 1 95 ? -7.030 1.970 -14.083 1.00 86.44 95 GLN A CA 1
ATOM 722 C C . GLN A 1 95 ? -7.516 3.131 -14.962 1.00 86.44 95 GLN A C 1
ATOM 724 O O . GLN A 1 95 ? -7.169 3.200 -16.143 1.00 86.44 95 GLN A O 1
ATOM 729 N N . ASP A 1 96 ? -8.240 4.080 -14.375 1.00 89.38 96 ASP A N 1
ATOM 730 C CA . ASP A 1 96 ? -8.907 5.162 -15.107 1.00 89.38 96 ASP A CA 1
ATOM 731 C C . ASP A 1 96 ? -8.053 6.432 -15.199 1.00 89.38 96 ASP A C 1
ATOM 733 O O . ASP A 1 96 ? -8.419 7.401 -15.862 1.00 89.38 96 ASP A O 1
ATOM 737 N N . SER A 1 97 ? -6.872 6.433 -14.579 1.00 85.81 97 SER A N 1
ATOM 738 C CA . SER A 1 97 ? -5.901 7.520 -14.709 1.00 85.81 97 SER A CA 1
ATOM 739 C C . SER A 1 97 ? -5.173 7.546 -16.055 1.00 85.81 97 SER A C 1
ATOM 741 O O . SER A 1 97 ? -4.359 8.440 -16.279 1.00 85.81 97 SER A O 1
ATOM 743 N N . TYR A 1 98 ? -5.408 6.568 -16.940 1.00 84.75 98 TYR A N 1
ATOM 744 C CA . TYR A 1 98 ? -4.731 6.434 -18.238 1.00 84.75 98 TYR A CA 1
ATOM 745 C C . TYR A 1 98 ? -3.194 6.525 -18.141 1.00 84.75 98 TYR A C 1
ATOM 747 O O . TYR A 1 98 ? -2.529 7.068 -19.023 1.00 84.75 98 TYR A O 1
ATOM 755 N N . GLY A 1 99 ? -2.622 5.987 -17.058 1.00 81.00 99 GLY A N 1
ATOM 756 C CA . GLY A 1 99 ? -1.177 5.951 -16.828 1.00 81.00 99 GLY A CA 1
ATOM 757 C C . GLY A 1 99 ? -0.594 7.167 -16.102 1.00 81.00 99 GLY A C 1
ATOM 758 O O . GLY A 1 99 ? 0.628 7.255 -15.997 1.00 81.00 99 GLY A O 1
ATOM 759 N N . LEU A 1 100 ? -1.418 8.086 -15.576 1.00 84.31 100 LEU A N 1
ATOM 760 C CA . LEU A 1 100 ? -0.924 9.165 -14.704 1.00 84.31 100 LEU A CA 1
ATOM 761 C C . LEU A 1 100 ? -0.378 8.633 -13.373 1.00 84.31 100 LEU A C 1
ATOM 763 O O . LEU A 1 100 ? 0.508 9.256 -12.790 1.00 84.31 100 LEU A O 1
ATOM 767 N N . MET A 1 101 ? -0.883 7.491 -12.899 1.00 85.94 101 MET A N 1
ATOM 768 C CA . MET A 1 101 ? -0.344 6.803 -11.731 1.00 85.94 101 MET A CA 1
ATOM 769 C C . MET A 1 101 ? -0.168 5.307 -11.998 1.00 85.94 101 MET A C 1
ATOM 771 O O . MET A 1 101 ? -1.063 4.641 -12.510 1.00 85.94 101 MET A O 1
ATOM 775 N N . ASP A 1 102 ? 0.993 4.778 -11.619 1.00 89.50 102 ASP A N 1
ATOM 776 C CA . ASP A 1 102 ? 1.295 3.348 -11.657 1.00 89.50 102 ASP A CA 1
ATOM 777 C C . ASP A 1 102 ? 1.781 2.927 -10.269 1.00 89.50 102 ASP A C 1
ATOM 779 O O . ASP A 1 102 ? 2.967 3.021 -9.939 1.00 89.50 102 ASP A O 1
ATOM 783 N N . LEU A 1 103 ? 0.821 2.522 -9.432 1.00 90.12 103 LEU A N 1
ATOM 784 C CA . LEU A 1 103 ? 1.055 2.189 -8.026 1.00 90.12 103 LEU A CA 1
ATOM 785 C C . LEU A 1 103 ? 2.078 1.057 -7.874 1.00 90.12 103 LEU A C 1
ATOM 787 O O . LEU A 1 103 ? 2.905 1.105 -6.971 1.00 90.12 103 LEU A O 1
ATOM 791 N N . LEU A 1 104 ? 2.079 0.072 -8.776 1.00 90.75 104 LEU A N 1
ATOM 792 C CA . LEU A 1 104 ? 3.010 -1.055 -8.703 1.00 90.75 104 LEU A CA 1
ATOM 793 C C . LEU A 1 104 ? 4.432 -0.626 -9.069 1.00 90.75 104 LEU A C 1
ATOM 795 O O . LEU A 1 104 ? 5.373 -0.968 -8.354 1.00 90.75 104 LEU A O 1
ATOM 799 N N . LYS A 1 105 ? 4.604 0.199 -10.112 1.00 90.44 105 LYS A N 1
ATOM 800 C CA . LYS A 1 105 ? 5.926 0.754 -10.443 1.00 90.44 105 LYS A CA 1
ATOM 801 C C . LYS A 1 105 ? 6.476 1.651 -9.344 1.00 90.44 105 LYS A C 1
ATOM 803 O O . LYS A 1 105 ? 7.682 1.633 -9.125 1.00 90.44 105 LYS A O 1
ATOM 808 N N . MET A 1 106 ? 5.628 2.424 -8.661 1.00 91.38 106 MET A N 1
ATOM 809 C CA . MET A 1 106 ? 6.042 3.284 -7.541 1.00 91.38 106 MET A CA 1
ATOM 810 C C . MET A 1 106 ? 6.626 2.486 -6.364 1.00 91.38 106 MET A C 1
ATOM 812 O O . MET A 1 106 ? 7.490 2.998 -5.649 1.00 91.38 106 MET A O 1
ATOM 816 N N . LEU A 1 107 ? 6.181 1.240 -6.183 1.00 93.44 107 LEU A N 1
ATOM 817 C CA . LEU A 1 107 ? 6.635 0.343 -5.118 1.00 93.44 107 LEU A CA 1
ATOM 818 C C . LEU A 1 107 ? 7.871 -0.489 -5.499 1.00 93.44 107 LEU A C 1
ATOM 820 O O . LEU A 1 107 ? 8.552 -1.014 -4.619 1.00 93.44 107 LEU A O 1
ATOM 824 N N . ASP A 1 108 ? 8.192 -0.594 -6.788 1.00 92.94 108 ASP A N 1
ATOM 825 C CA . ASP A 1 108 ? 9.273 -1.440 -7.288 1.00 92.94 108 ASP A CA 1
ATOM 826 C C . ASP A 1 108 ? 10.671 -0.854 -7.005 1.00 92.94 108 ASP A C 1
ATOM 828 O O . ASP A 1 108 ? 11.071 0.180 -7.556 1.00 92.94 108 ASP A O 1
ATOM 832 N N . ASN A 1 109 ? 11.468 -1.558 -6.194 1.00 94.31 109 ASN A N 1
ATOM 833 C CA . ASN A 1 109 ? 12.830 -1.148 -5.840 1.00 94.31 109 ASN A CA 1
ATOM 834 C C . ASN A 1 109 ? 13.798 -1.050 -7.027 1.00 94.31 109 ASN A C 1
ATOM 836 O O . ASN A 1 109 ? 14.793 -0.330 -6.927 1.00 94.31 109 ASN A O 1
ATOM 840 N N . ARG A 1 110 ? 13.542 -1.733 -8.148 1.00 92.81 110 ARG A N 1
ATOM 841 C CA . ARG A 1 110 ? 14.375 -1.627 -9.358 1.00 92.81 110 ARG A CA 1
ATOM 842 C C . ARG A 1 110 ? 14.236 -0.259 -10.017 1.00 92.81 110 ARG A C 1
ATOM 844 O O . ARG A 1 110 ? 15.174 0.203 -10.664 1.00 92.81 110 ARG A O 1
ATOM 851 N N . LYS A 1 111 ? 13.063 0.372 -9.886 1.00 91.31 111 LYS A N 1
ATOM 852 C CA . LYS A 1 111 ? 12.758 1.696 -10.449 1.00 91.31 111 LYS A CA 1
ATOM 853 C C . LYS A 1 111 ? 13.020 2.798 -9.432 1.00 91.31 111 LYS A C 1
ATOM 855 O O . LYS A 1 111 ? 13.685 3.782 -9.752 1.00 91.31 111 LYS A O 1
ATOM 860 N N . PHE A 1 112 ? 12.534 2.610 -8.208 1.00 93.88 112 PHE A N 1
ATOM 861 C CA . PHE A 1 112 ? 12.649 3.580 -7.125 1.00 93.88 112 PHE A CA 1
ATOM 862 C C . PHE A 1 112 ? 13.253 2.909 -5.889 1.00 93.88 112 PHE A C 1
ATOM 864 O O . PHE A 1 112 ? 12.521 2.499 -4.982 1.00 93.88 112 PHE A O 1
ATOM 871 N N . PRO A 1 113 ? 14.597 2.797 -5.831 1.00 94.81 113 PRO A N 1
ATOM 872 C CA . PRO A 1 113 ? 15.276 2.159 -4.713 1.00 94.81 113 PRO A CA 1
ATOM 873 C C . PRO A 1 113 ? 14.895 2.820 -3.393 1.00 94.81 113 PRO A C 1
ATOM 875 O O . PRO A 1 113 ? 14.913 4.051 -3.294 1.00 94.81 113 PRO A O 1
ATOM 878 N N . ARG A 1 114 ? 14.637 2.020 -2.354 1.00 95.25 114 ARG A N 1
ATOM 879 C CA . ARG A 1 114 ? 14.239 2.489 -1.015 1.00 95.25 114 ARG A CA 1
ATOM 880 C C . ARG A 1 114 ? 15.046 3.687 -0.491 1.00 95.25 114 ARG A C 1
ATOM 882 O O . ARG A 1 114 ? 14.478 4.614 0.083 1.00 95.25 114 ARG A O 1
ATOM 889 N N . GLY A 1 115 ? 16.366 3.697 -0.705 1.00 95.50 115 GLY A N 1
ATOM 890 C CA . GLY A 1 115 ? 17.265 4.773 -0.257 1.00 95.50 115 GLY A CA 1
ATOM 891 C C . GLY A 1 115 ? 17.156 6.093 -1.036 1.00 95.50 115 GLY A C 1
ATOM 892 O O . GLY A 1 115 ? 17.579 7.130 -0.538 1.00 95.50 115 GLY A O 1
ATOM 893 N N . ALA A 1 116 ? 16.582 6.075 -2.240 1.00 95.62 116 ALA A N 1
ATOM 894 C CA . ALA A 1 116 ? 16.381 7.253 -3.088 1.00 95.62 116 ALA A CA 1
ATOM 895 C C . ALA A 1 116 ? 14.896 7.620 -3.269 1.00 95.62 116 ALA A C 1
ATOM 897 O O . ALA A 1 116 ? 14.590 8.706 -3.761 1.00 95.62 116 ALA A O 1
ATOM 898 N N . ARG A 1 117 ? 13.976 6.740 -2.853 1.00 95.25 117 ARG A N 1
ATOM 899 C CA . ARG A 1 117 ? 12.527 6.844 -3.069 1.00 95.25 117 ARG A CA 1
ATOM 900 C C . ARG A 1 117 ? 11.940 8.177 -2.608 1.00 95.25 117 ARG A C 1
ATOM 902 O O . ARG A 1 117 ? 11.244 8.817 -3.388 1.00 95.25 117 ARG A O 1
ATOM 909 N N . PHE A 1 118 ? 12.281 8.645 -1.407 1.00 95.75 118 PHE A N 1
ATOM 910 C CA . PHE A 1 118 ? 11.794 9.935 -0.904 1.00 95.75 118 PHE A CA 1
ATOM 911 C C . PHE A 1 118 ? 12.249 11.110 -1.777 1.00 95.75 118 PHE A C 1
ATOM 913 O O . PHE A 1 118 ? 11.458 11.981 -2.119 1.00 95.75 118 PHE A O 1
ATOM 920 N N . LYS A 1 119 ? 13.512 11.108 -2.214 1.00 96.69 119 LYS A N 1
ATOM 921 C CA . LYS A 1 119 ? 14.050 12.161 -3.084 1.00 96.69 119 LYS A CA 1
ATOM 922 C C . LYS A 1 119 ? 13.358 12.194 -4.452 1.00 96.69 119 LYS A C 1
ATOM 924 O O . LYS A 1 119 ? 13.236 13.266 -5.033 1.00 96.69 119 LYS A O 1
ATOM 929 N N . ILE A 1 120 ? 12.969 11.033 -4.980 1.00 94.75 120 ILE A N 1
ATOM 930 C CA . ILE A 1 120 ? 12.418 10.908 -6.336 1.00 94.75 120 ILE A CA 1
ATOM 931 C C . ILE A 1 120 ? 10.897 11.095 -6.349 1.00 94.75 120 ILE A C 1
ATOM 933 O O . ILE A 1 120 ? 10.380 11.797 -7.211 1.00 94.75 120 ILE A O 1
ATOM 937 N N . LEU A 1 121 ? 10.191 10.460 -5.412 1.00 94.31 121 LEU A N 1
ATOM 938 C CA . LEU A 1 121 ? 8.728 10.373 -5.395 1.00 94.31 121 LEU A CA 1
ATOM 939 C C . LEU A 1 121 ? 8.075 11.096 -4.210 1.00 94.31 121 LEU A C 1
ATOM 941 O O . LEU A 1 121 ? 6.859 11.235 -4.189 1.00 94.31 121 LEU A O 1
ATOM 945 N N . GLY A 1 122 ? 8.841 11.496 -3.193 1.00 94.81 122 GLY A N 1
ATOM 946 C CA . GLY A 1 122 ? 8.289 12.017 -1.937 1.00 94.81 122 GLY A CA 1
ATOM 947 C C . GLY A 1 122 ? 7.667 10.951 -1.028 1.00 94.81 122 GLY A C 1
ATOM 948 O O . GLY A 1 122 ? 7.095 11.295 0.001 1.00 94.81 122 GLY A O 1
ATOM 949 N N . LEU A 1 123 ? 7.779 9.662 -1.372 1.00 94.62 123 LEU A N 1
ATOM 950 C CA . LEU A 1 123 ? 7.220 8.574 -0.565 1.00 94.62 123 LEU A CA 1
ATOM 951 C C . LEU A 1 123 ? 8.112 8.241 0.633 1.00 94.62 123 LEU A C 1
ATOM 953 O O . LEU A 1 123 ? 9.342 8.202 0.523 1.00 94.62 123 LEU A O 1
ATOM 957 N N . VAL A 1 124 ? 7.471 7.960 1.765 1.00 93.94 124 VAL A N 1
ATOM 958 C CA . VAL A 1 124 ? 8.123 7.620 3.033 1.00 93.94 124 VAL A CA 1
ATOM 959 C C . VAL A 1 124 ? 8.202 6.103 3.176 1.00 93.94 124 VAL A C 1
ATOM 961 O O . VAL A 1 124 ? 7.246 5.388 2.887 1.00 93.94 124 VAL A O 1
ATOM 964 N N . ASN A 1 125 ? 9.348 5.599 3.624 1.00 94.25 125 ASN A N 1
ATOM 965 C CA . ASN A 1 125 ? 9.518 4.170 3.858 1.00 94.25 125 ASN A CA 1
ATOM 966 C C . ASN A 1 125 ? 8.878 3.766 5.188 1.00 94.25 125 ASN A C 1
ATOM 968 O O . ASN A 1 125 ? 9.058 4.457 6.192 1.00 94.25 125 ASN A O 1
ATOM 972 N N . GLU A 1 126 ? 8.206 2.621 5.215 1.00 92.88 126 GLU A N 1
ATOM 973 C CA . GLU A 1 126 ? 7.702 2.056 6.460 1.00 92.88 126 GLU A CA 1
ATOM 974 C C . GLU A 1 126 ? 8.876 1.491 7.296 1.00 92.88 126 GLU A C 1
ATOM 976 O O . GLU A 1 126 ? 9.814 0.887 6.744 1.00 92.88 126 GLU A O 1
ATOM 981 N N . PRO A 1 127 ? 8.899 1.721 8.621 1.00 90.44 127 PRO A N 1
ATOM 982 C CA . PRO A 1 127 ? 9.865 1.092 9.516 1.00 90.44 127 PRO A CA 1
ATOM 983 C C . PRO A 1 127 ? 9.692 -0.424 9.594 1.00 90.44 127 PRO A C 1
ATOM 985 O O . PRO A 1 127 ? 8.610 -0.941 9.362 1.00 90.44 127 PRO A O 1
ATOM 988 N N . GLY A 1 128 ? 10.756 -1.142 9.961 1.00 89.56 128 GLY A N 1
ATOM 989 C CA . GLY A 1 128 ? 10.722 -2.610 10.035 1.00 89.56 128 GLY A CA 1
ATOM 990 C C . GLY A 1 128 ? 10.909 -3.308 8.684 1.00 89.56 128 GLY A C 1
ATOM 991 O O . GLY A 1 128 ? 10.853 -4.532 8.617 1.00 89.56 128 GLY A O 1
ATOM 992 N N . PHE A 1 129 ? 11.193 -2.547 7.623 1.00 93.88 129 PHE A N 1
ATOM 993 C CA . PHE A 1 129 ? 11.452 -3.059 6.279 1.00 93.88 129 PHE A CA 1
ATOM 994 C C . PHE A 1 129 ? 12.866 -2.741 5.789 1.00 93.88 129 PHE A C 1
ATOM 996 O O . PHE A 1 129 ? 13.479 -1.735 6.163 1.00 93.88 129 PHE A O 1
ATOM 1003 N N . ARG A 1 130 ? 13.358 -3.582 4.880 1.00 94.50 130 ARG A N 1
ATOM 1004 C CA . ARG A 1 130 ? 14.614 -3.427 4.142 1.00 94.50 130 ARG A CA 1
ATOM 1005 C C . ARG A 1 130 ? 14.364 -3.491 2.635 1.00 94.50 130 ARG A C 1
ATOM 1007 O O . ARG A 1 130 ? 13.305 -3.908 2.185 1.00 94.50 130 ARG A O 1
ATOM 1014 N N . THR A 1 131 ? 15.353 -3.082 1.849 1.00 96.12 131 THR A N 1
ATOM 1015 C CA . THR A 1 131 ? 15.308 -3.200 0.383 1.00 96.12 131 THR A CA 1
ATOM 1016 C C . THR A 1 131 ? 15.075 -4.651 -0.051 1.00 96.12 131 THR A C 1
ATOM 1018 O O . THR A 1 131 ? 15.656 -5.565 0.537 1.00 96.12 131 THR A O 1
ATOM 1021 N N . ALA A 1 132 ? 14.279 -4.835 -1.107 1.00 95.88 132 ALA A N 1
ATOM 1022 C CA . ALA A 1 132 ? 14.060 -6.120 -1.765 1.00 95.88 132 ALA A CA 1
ATOM 1023 C C . ALA A 1 132 ? 15.382 -6.822 -2.129 1.00 95.88 132 ALA A C 1
ATOM 1025 O O . ALA A 1 132 ? 16.248 -6.231 -2.777 1.00 95.88 132 ALA A O 1
ATOM 1026 N N . SER A 1 133 ? 15.522 -8.092 -1.754 1.00 95.31 133 SER A N 1
ATOM 1027 C CA . SER A 1 133 ? 16.635 -8.963 -2.153 1.00 95.31 133 SER A CA 1
ATOM 1028 C C . SER A 1 133 ? 16.263 -9.892 -3.310 1.00 95.31 133 SER A C 1
ATOM 1030 O O . SER A 1 133 ? 17.141 -10.367 -4.033 1.00 95.31 133 SER A O 1
ATOM 1032 N N . LYS A 1 134 ? 14.962 -10.135 -3.497 1.00 94.44 134 LYS A N 1
ATOM 1033 C CA . LYS A 1 134 ? 14.387 -10.978 -4.546 1.00 94.44 134 LYS A CA 1
ATOM 1034 C C . LYS A 1 134 ? 12.991 -10.475 -4.939 1.00 94.44 134 LYS A C 1
ATOM 1036 O O . LYS A 1 134 ? 12.370 -9.765 -4.147 1.00 94.44 134 LYS A O 1
ATOM 1041 N N . PRO A 1 135 ? 12.479 -10.859 -6.120 1.00 94.62 135 PRO A N 1
ATOM 1042 C CA . PRO A 1 135 ? 11.078 -10.640 -6.446 1.00 94.62 135 PRO A CA 1
ATOM 1043 C C . PRO A 1 135 ? 10.143 -11.458 -5.542 1.00 94.62 135 PRO A C 1
ATOM 1045 O O . PRO A 1 135 ? 10.504 -12.542 -5.068 1.00 94.62 135 PRO A O 1
ATOM 1048 N N . ASP A 1 136 ? 8.930 -10.950 -5.346 1.00 91.81 136 ASP A N 1
ATOM 1049 C CA . ASP A 1 136 ? 7.822 -11.674 -4.727 1.00 91.81 136 ASP A CA 1
ATOM 1050 C C . ASP A 1 136 ? 7.172 -12.692 -5.692 1.00 91.81 136 ASP A C 1
ATOM 1052 O O . ASP A 1 136 ? 7.650 -12.931 -6.805 1.00 91.81 136 ASP A O 1
ATOM 1056 N N . GLU A 1 137 ? 6.066 -13.315 -5.273 1.00 91.31 137 GLU A N 1
ATOM 1057 C CA . GLU A 1 137 ? 5.328 -14.292 -6.092 1.00 91.31 137 GLU A CA 1
ATOM 1058 C C . GLU A 1 137 ? 4.714 -13.707 -7.379 1.00 91.31 137 GLU A C 1
ATOM 1060 O O . GLU A 1 137 ? 4.325 -14.459 -8.279 1.00 91.31 137 GLU A O 1
ATOM 1065 N N . PHE A 1 138 ? 4.636 -12.378 -7.471 1.00 91.69 138 PHE A N 1
ATOM 1066 C CA . PHE A 1 138 ? 4.168 -11.621 -8.624 1.00 91.69 138 PHE A CA 1
ATOM 1067 C C . PHE A 1 138 ? 5.340 -11.021 -9.419 1.00 91.69 138 PHE A C 1
ATOM 1069 O O . PHE A 1 138 ? 5.117 -10.309 -10.394 1.00 91.69 138 PHE A O 1
ATOM 1076 N N . GLY A 1 139 ? 6.598 -11.301 -9.075 1.00 92.56 139 GLY A N 1
ATOM 1077 C CA . GLY A 1 139 ? 7.746 -10.715 -9.770 1.00 92.56 139 GLY A CA 1
ATOM 1078 C C . GLY A 1 139 ? 8.072 -9.274 -9.351 1.00 92.56 139 GLY A C 1
ATOM 1079 O O . GLY A 1 139 ? 8.970 -8.669 -9.937 1.00 92.56 139 GLY A O 1
ATOM 1080 N N . LEU A 1 140 ? 7.374 -8.713 -8.358 1.00 92.50 140 LEU A N 1
ATOM 1081 C CA . LEU A 1 140 ? 7.577 -7.348 -7.876 1.00 92.50 140 LEU A CA 1
ATOM 1082 C C . LEU A 1 140 ? 8.705 -7.294 -6.845 1.00 92.50 140 LEU A C 1
ATOM 1084 O O . LEU A 1 140 ? 8.853 -8.177 -6.003 1.00 92.50 140 LEU A O 1
ATOM 1088 N N . TRP A 1 141 ? 9.488 -6.218 -6.876 1.00 95.88 141 TRP A N 1
ATOM 1089 C CA . TRP A 1 141 ? 10.593 -5.996 -5.938 1.00 95.88 141 TRP A CA 1
ATOM 1090 C C . TRP A 1 141 ? 10.156 -5.086 -4.793 1.00 95.88 141 TRP A C 1
ATOM 1092 O O . TRP A 1 141 ? 10.604 -3.941 -4.677 1.00 95.88 141 TRP A O 1
ATOM 1102 N N . LEU A 1 142 ? 9.247 -5.597 -3.968 1.00 96.19 142 LEU A N 1
ATOM 1103 C CA . LEU A 1 142 ? 8.704 -4.897 -2.805 1.00 96.19 142 LEU A CA 1
ATOM 1104 C C . LEU A 1 142 ? 9.685 -4.908 -1.630 1.00 96.19 142 LEU A C 1
ATOM 1106 O O . LEU A 1 142 ? 10.488 -5.830 -1.489 1.00 96.19 142 LEU A O 1
ATOM 1110 N N . ASP A 1 143 ? 9.614 -3.883 -0.781 1.00 96.31 143 ASP A N 1
ATOM 1111 C CA . ASP A 1 143 ? 10.402 -3.837 0.450 1.00 96.31 143 ASP A CA 1
ATOM 1112 C C . ASP A 1 143 ? 10.108 -5.087 1.307 1.00 96.31 143 ASP A C 1
ATOM 1114 O O . ASP A 1 143 ? 8.964 -5.512 1.473 1.00 96.31 143 ASP A O 1
ATOM 1118 N N . GLU A 1 144 ? 11.160 -5.697 1.847 1.00 94.44 144 GLU A N 1
ATOM 1119 C CA . GLU A 1 144 ? 11.063 -6.927 2.626 1.00 94.44 144 GLU A CA 1
ATOM 1120 C C . GLU A 1 144 ? 10.938 -6.612 4.108 1.00 94.44 144 GLU A C 1
ATOM 1122 O O . GLU A 1 144 ? 11.746 -5.868 4.668 1.00 94.44 144 GLU A O 1
ATOM 1127 N N . GLN A 1 145 ? 9.962 -7.231 4.757 1.00 90.44 145 GLN A N 1
ATOM 1128 C CA . GLN A 1 145 ? 9.809 -7.156 6.198 1.00 90.44 145 GLN A CA 1
ATOM 1129 C C . GLN A 1 145 ? 11.003 -7.839 6.890 1.00 90.44 145 GLN A C 1
ATOM 1131 O O . GLN A 1 145 ? 11.377 -8.961 6.543 1.00 90.44 145 GLN A O 1
ATOM 1136 N N . VAL A 1 146 ? 11.636 -7.134 7.830 1.00 88.69 1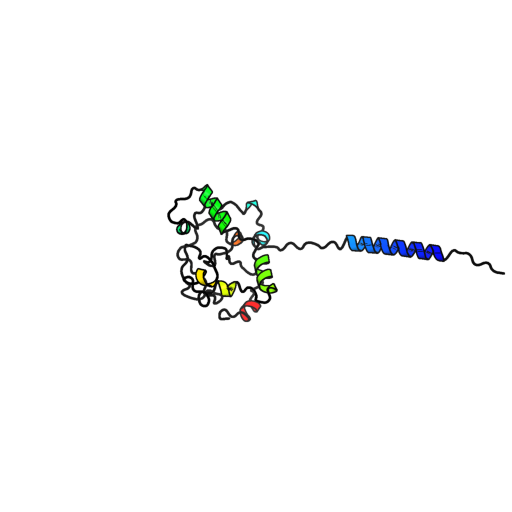46 VAL A N 1
ATOM 1137 C CA . VAL A 1 146 ? 12.804 -7.622 8.586 1.00 88.69 146 VAL A CA 1
ATOM 1138 C C . VAL A 1 146 ? 12.358 -8.498 9.749 1.00 88.69 146 VAL A C 1
ATOM 1140 O O . VAL A 1 146 ? 12.932 -9.558 9.971 1.00 88.69 146 VAL A O 1
ATOM 1143 N N . GLU A 1 147 ? 11.314 -8.065 10.451 1.00 81.00 147 GLU A N 1
ATOM 1144 C CA . GLU A 1 147 ? 10.707 -8.758 11.585 1.00 81.00 147 GLU A CA 1
ATOM 1145 C C . 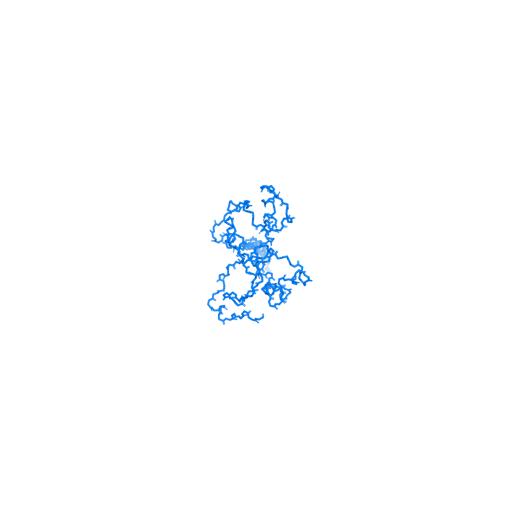GLU A 1 147 ? 9.202 -8.866 11.352 1.00 81.00 147 GLU A C 1
ATOM 1147 O O . GLU A 1 147 ? 8.627 -7.903 10.840 1.00 81.00 147 GLU A O 1
ATOM 1152 N N . PRO A 1 148 ? 8.549 -9.979 11.731 1.00 78.25 148 PRO A N 1
ATOM 1153 C CA . PRO A 1 148 ? 7.107 -10.119 11.583 1.00 78.25 148 PRO A CA 1
ATOM 1154 C C . PRO A 1 148 ? 6.354 -8.916 12.152 1.00 78.25 148 PRO A C 1
ATOM 1156 O O . PRO A 1 148 ? 6.672 -8.433 13.243 1.00 78.25 148 PRO A O 1
ATOM 1159 N N . GLU A 1 149 ? 5.336 -8.463 11.422 1.00 71.69 149 GLU A N 1
ATOM 1160 C CA . GLU A 1 149 ? 4.471 -7.373 11.868 1.00 71.69 149 GLU A CA 1
ATOM 1161 C C . GLU A 1 149 ? 3.908 -7.691 13.273 1.00 71.69 149 GLU A C 1
ATOM 1163 O O . GLU A 1 149 ? 3.462 -8.822 13.522 1.00 71.69 149 GLU A O 1
ATOM 1168 N N . PRO A 1 150 ? 3.947 -6.741 14.229 1.00 72.19 150 PRO A N 1
ATOM 1169 C CA . PRO A 1 150 ? 3.397 -6.969 15.556 1.00 72.19 150 PRO A CA 1
ATOM 1170 C C . PRO A 1 150 ? 1.937 -7.417 15.482 1.00 72.19 150 PRO A C 1
ATOM 1172 O O . PRO A 1 150 ? 1.139 -6.882 14.711 1.00 72.19 150 PRO A O 1
ATOM 1175 N N . LYS A 1 151 ? 1.569 -8.389 16.323 1.00 76.31 151 LYS A N 1
ATOM 1176 C CA . LYS A 1 151 ? 0.180 -8.855 16.419 1.00 76.31 151 LYS A CA 1
ATOM 1177 C C . LYS A 1 151 ? -0.736 -7.667 16.721 1.00 76.31 151 LYS A C 1
ATOM 1179 O O . LYS A 1 151 ? -0.497 -6.946 17.686 1.00 76.31 151 LYS A O 1
ATOM 1184 N N . GLY A 1 152 ? -1.795 -7.502 15.932 1.00 76.88 152 GLY A N 1
ATOM 1185 C CA . GLY A 1 152 ? -2.781 -6.436 16.135 1.00 76.88 152 GLY A CA 1
ATOM 1186 C C . GLY A 1 152 ? -3.293 -5.781 14.855 1.00 76.88 152 GLY A C 1
ATOM 1187 O O . GLY A 1 152 ? -4.301 -5.085 14.919 1.00 76.88 152 GLY A O 1
ATOM 1188 N N . ILE A 1 153 ? -2.650 -6.020 13.708 1.00 83.81 153 ILE A N 1
ATOM 1189 C CA . ILE A 1 153 ? -3.164 -5.611 12.397 1.00 83.81 153 ILE A CA 1
ATOM 1190 C C . ILE A 1 153 ? -3.931 -6.779 11.768 1.00 83.81 153 ILE A C 1
ATOM 1192 O O . ILE A 1 153 ? -3.383 -7.866 11.59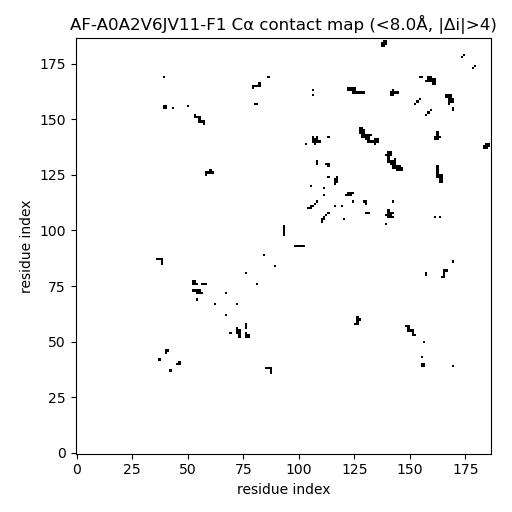2 1.00 83.81 153 ILE A O 1
ATOM 1196 N N . ASP A 1 154 ? -5.199 -6.550 11.426 1.00 87.44 154 ASP A N 1
ATOM 1197 C CA . ASP A 1 154 ? -5.969 -7.442 10.555 1.00 87.44 154 ASP A CA 1
ATOM 1198 C C . ASP A 1 154 ? -5.721 -7.031 9.096 1.00 87.44 154 ASP A C 1
ATOM 1200 O O . ASP A 1 154 ? -6.177 -5.973 8.654 1.00 87.44 154 ASP A O 1
ATOM 1204 N N . GLU A 1 155 ? -4.987 -7.852 8.342 1.00 87.81 155 GLU A N 1
ATOM 1205 C CA . GLU A 1 155 ? -4.683 -7.593 6.926 1.00 87.81 155 GLU A CA 1
ATOM 1206 C C . GLU A 1 155 ? -5.942 -7.558 6.046 1.00 87.81 155 GLU A C 1
ATOM 1208 O O . GLU A 1 155 ? -5.929 -6.936 4.989 1.00 87.81 155 GLU A O 1
ATOM 1213 N N . THR A 1 156 ? -7.057 -8.152 6.483 1.00 87.81 156 THR A N 1
ATOM 1214 C CA . THR A 1 156 ? -8.346 -8.046 5.773 1.00 87.81 156 THR A CA 1
ATOM 1215 C C . THR A 1 156 ? -8.895 -6.621 5.822 1.00 87.81 156 THR A C 1
ATOM 1217 O O . THR A 1 156 ? -9.661 -6.216 4.954 1.00 87.81 156 THR A O 1
ATOM 1220 N N . ILE A 1 157 ? -8.523 -5.867 6.860 1.00 86.81 157 ILE A N 1
ATOM 1221 C CA . ILE A 1 157 ? -8.995 -4.506 7.113 1.00 86.81 157 ILE A CA 1
ATOM 1222 C C . ILE A 1 157 ? -7.989 -3.481 6.592 1.00 86.81 157 ILE A C 1
ATOM 1224 O O . ILE A 1 157 ? -8.363 -2.547 5.889 1.00 86.81 157 ILE A O 1
ATOM 1228 N N . TYR A 1 158 ? -6.711 -3.654 6.932 1.00 87.31 158 TYR A N 1
ATOM 1229 C CA . TYR A 1 158 ? -5.664 -2.665 6.653 1.00 87.31 158 TYR A CA 1
ATOM 1230 C C . TYR A 1 158 ? -4.764 -3.036 5.476 1.00 87.31 158 TYR A C 1
ATOM 1232 O O . TYR A 1 158 ? -3.853 -2.278 5.140 1.00 87.31 158 TYR A O 1
ATOM 1240 N N . GLY A 1 159 ? -4.971 -4.201 4.864 1.00 89.38 159 GLY A N 1
ATOM 1241 C CA . GLY A 1 159 ? -4.076 -4.744 3.851 1.00 89.38 159 GLY A CA 1
ATOM 1242 C C . GLY A 1 159 ? -2.715 -5.124 4.431 1.00 89.38 159 GLY A C 1
ATOM 1243 O O . GLY A 1 159 ? -2.341 -4.748 5.546 1.00 89.38 159 GLY A O 1
ATOM 1244 N N . LYS A 1 160 ? -1.933 -5.851 3.643 1.00 90.81 160 LYS A N 1
ATOM 1245 C CA . LYS A 1 160 ? -0.534 -6.156 3.947 1.00 90.81 160 LYS A CA 1
ATOM 1246 C C . LYS A 1 160 ? 0.352 -4.955 3.613 1.00 90.81 160 LYS A C 1
ATOM 1248 O O . LYS A 1 160 ? 0.133 -4.289 2.602 1.00 90.81 160 LYS A O 1
ATOM 1253 N N . SER A 1 161 ? 1.374 -4.679 4.419 1.00 91.56 161 SER A N 1
ATOM 1254 C CA . SER A 1 161 ? 2.326 -3.605 4.114 1.00 91.56 161 SER A CA 1
ATOM 1255 C C . SER A 1 161 ? 3.090 -3.858 2.813 1.00 91.56 161 SER A C 1
ATOM 1257 O O . SER A 1 161 ? 3.541 -4.977 2.556 1.00 91.56 161 SER A O 1
ATOM 1259 N N . SER A 1 162 ? 3.303 -2.807 2.018 1.00 93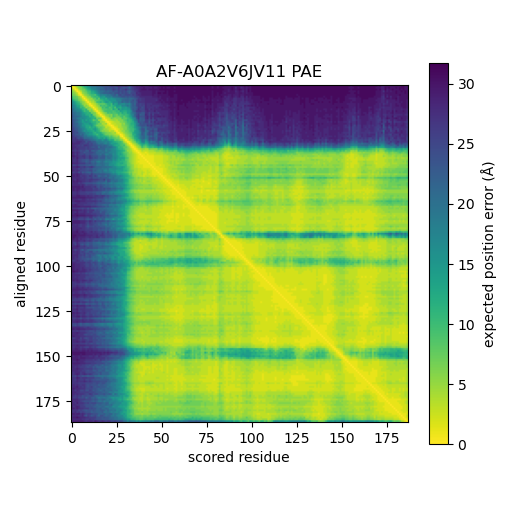.88 162 SER A N 1
ATOM 1260 C CA . SER A 1 162 ? 4.268 -2.833 0.910 1.00 93.88 162 SER A CA 1
ATOM 1261 C C . SER A 1 162 ? 5.678 -2.382 1.324 1.00 93.88 162 SER A C 1
ATOM 1263 O O . SER A 1 162 ? 6.552 -2.258 0.464 1.00 93.88 162 SER A O 1
ATOM 1265 N N . GLY A 1 163 ? 5.876 -2.031 2.602 1.00 93.62 163 GLY A N 1
ATOM 1266 C CA . GLY A 1 163 ? 7.069 -1.361 3.134 1.00 93.62 163 GLY A CA 1
ATOM 1267 C C . GLY A 1 163 ? 7.197 0.123 2.759 1.00 93.62 163 GLY A C 1
ATOM 1268 O O . GLY A 1 163 ? 8.211 0.763 3.046 1.00 93.62 163 GLY A O 1
ATOM 1269 N N . VAL A 1 164 ? 6.154 0.702 2.156 1.00 94.44 164 VAL A N 1
ATOM 1270 C CA . VAL A 1 164 ? 6.012 2.143 1.913 1.00 94.44 164 VAL A CA 1
ATOM 1271 C C . VAL A 1 164 ? 4.816 2.634 2.716 1.00 94.44 164 VAL A C 1
ATOM 1273 O O . VAL A 1 164 ? 3.721 2.092 2.592 1.00 94.44 164 VAL A O 1
ATOM 1276 N N . LEU A 1 165 ? 5.025 3.666 3.531 1.00 92.19 165 LEU A N 1
ATOM 1277 C CA . LEU A 1 165 ? 3.998 4.180 4.429 1.00 92.19 165 LEU A CA 1
ATOM 1278 C C . LEU A 1 165 ? 2.767 4.637 3.628 1.00 92.19 165 LEU A C 1
ATOM 1280 O O . LEU A 1 165 ? 2.892 5.407 2.674 1.00 92.19 165 LEU A O 1
ATOM 1284 N N . GLY A 1 166 ? 1.586 4.161 4.028 1.00 89.38 166 GLY A N 1
ATOM 1285 C CA . GLY A 1 166 ? 0.305 4.482 3.389 1.00 89.38 166 GLY A CA 1
ATOM 1286 C C . GLY A 1 166 ? -0.031 3.650 2.144 1.00 89.38 166 GLY A C 1
ATOM 1287 O O . GLY A 1 166 ? -1.143 3.766 1.634 1.00 89.38 166 GLY A O 1
ATOM 1288 N N . PHE A 1 167 ? 0.878 2.791 1.670 1.00 91.62 167 PHE A N 1
ATOM 1289 C CA . PHE A 1 167 ? 0.616 1.862 0.571 1.00 91.62 167 PHE A CA 1
ATOM 1290 C C . PHE A 1 167 ? 0.415 0.455 1.130 1.00 91.62 167 PHE A C 1
ATOM 1292 O O . PHE A 1 167 ? 1.312 -0.144 1.725 1.00 91.62 167 PHE A O 1
ATOM 1299 N N . ARG A 1 168 ? -0.795 -0.072 0.941 1.00 90.81 168 ARG A N 1
ATOM 1300 C CA . ARG A 1 168 ? -1.209 -1.380 1.453 1.00 90.81 168 ARG A CA 1
ATOM 1301 C C . ARG A 1 168 ? -1.692 -2.258 0.305 1.00 90.81 168 ARG A C 1
ATOM 1303 O O . ARG A 1 168 ? -2.279 -1.773 -0.662 1.00 90.81 168 ARG A O 1
ATOM 1310 N N . LEU A 1 169 ? -1.403 -3.547 0.405 1.00 91.38 169 LEU A N 1
ATOM 1311 C CA . LEU A 1 169 ? -1.684 -4.558 -0.603 1.00 91.38 169 LEU A CA 1
ATOM 1312 C C . LEU A 1 169 ? -2.885 -5.386 -0.164 1.00 91.38 169 LEU A C 1
ATOM 1314 O O . LEU A 1 169 ? -2.905 -5.918 0.947 1.00 91.38 169 LEU A O 1
ATOM 1318 N N . PHE A 1 170 ? -3.854 -5.522 -1.061 1.00 91.81 170 PHE A N 1
ATOM 1319 C CA . PHE A 1 170 ? -5.054 -6.323 -0.855 1.00 91.81 170 PHE A CA 1
ATOM 1320 C C . PHE A 1 170 ? -5.120 -7.433 -1.909 1.00 91.81 170 PHE A C 1
ATOM 1322 O O . PHE A 1 170 ? -4.674 -7.219 -3.044 1.00 91.81 170 PHE A O 1
ATOM 1329 N N . PRO A 1 171 ? -5.662 -8.617 -1.572 1.00 89.25 171 PRO A N 1
ATOM 1330 C CA . PRO A 1 171 ? -5.967 -9.633 -2.568 1.00 89.25 171 PRO A CA 1
ATOM 1331 C C . PRO A 1 171 ? -6.913 -9.067 -3.626 1.00 89.25 171 PRO A C 1
ATOM 1333 O O . PRO A 1 171 ? -7.905 -8.429 -3.293 1.00 89.25 171 PRO A O 1
ATOM 1336 N N . ASN A 1 172 ? -6.628 -9.330 -4.899 1.00 88.44 172 ASN A N 1
ATOM 1337 C CA . ASN A 1 172 ? -7.518 -8.961 -5.992 1.00 88.44 172 ASN A CA 1
ATOM 1338 C C . ASN A 1 172 ? -8.242 -10.219 -6.505 1.00 88.44 172 ASN A C 1
ATOM 1340 O O . ASN A 1 172 ? -7.590 -11.043 -7.152 1.00 88.44 172 ASN A O 1
ATOM 1344 N N . PRO A 1 173 ? -9.560 -10.375 -6.269 1.00 85.50 173 PRO A N 1
ATOM 1345 C CA . PRO A 1 173 ? -10.332 -11.521 -6.761 1.00 85.50 173 PRO A CA 1
ATOM 1346 C C . PRO A 1 173 ? -10.276 -11.695 -8.285 1.00 85.50 173 PRO A C 1
ATOM 1348 O O . PRO A 1 173 ? -10.358 -12.815 -8.787 1.00 85.50 173 PRO A O 1
ATOM 1351 N N . GLU A 1 174 ? -10.073 -10.603 -9.025 1.00 88.12 174 GLU A N 1
ATOM 1352 C CA . GLU A 1 174 ? -9.964 -10.617 -10.485 1.00 88.12 174 GLU A CA 1
ATOM 1353 C C . GLU A 1 174 ? -8.579 -11.072 -10.976 1.00 88.12 174 GLU A C 1
ATOM 1355 O O . GLU A 1 174 ? -8.405 -11.371 -12.161 1.00 88.12 174 GLU A O 1
ATOM 1360 N N . PHE A 1 175 ? -7.583 -11.187 -10.087 1.00 91.06 175 PHE A N 1
ATOM 1361 C CA . PHE A 1 175 ? -6.269 -11.753 -10.407 1.00 91.06 175 PHE A CA 1
ATOM 1362 C C . PHE A 1 175 ? -6.307 -13.292 -10.406 1.00 91.06 175 PHE A C 1
ATOM 1364 O O . PHE A 1 175 ? -5.617 -13.975 -9.650 1.00 91.06 175 PHE A O 1
ATOM 1371 N N . ASN A 1 176 ? -7.157 -13.842 -11.269 1.00 93.25 176 ASN A N 1
ATOM 1372 C CA . ASN A 1 176 ? -7.333 -15.277 -11.485 1.00 93.25 176 ASN A CA 1
ATOM 1373 C C . ASN A 1 176 ? -6.239 -15.876 -12.397 1.00 93.25 176 ASN A C 1
ATOM 1375 O O . ASN A 1 176 ? -5.336 -15.179 -12.863 1.00 93.25 176 ASN A O 1
ATOM 1379 N N . ASP A 1 177 ? -6.328 -17.176 -12.696 1.00 94.44 177 ASP A N 1
ATOM 1380 C CA . ASP A 1 177 ? -5.355 -17.881 -13.544 1.00 94.44 177 ASP A CA 1
ATOM 1381 C C . ASP A 1 177 ? -5.190 -17.251 -14.936 1.00 94.44 177 ASP A C 1
ATOM 1383 O O . ASP A 1 177 ? -4.085 -17.207 -15.477 1.00 94.44 177 ASP A O 1
ATOM 1387 N N . GLU A 1 178 ? -6.268 -16.727 -15.522 1.00 95.25 178 GLU A N 1
ATOM 1388 C CA . GLU A 1 178 ? -6.214 -16.058 -16.825 1.00 95.25 178 GLU A CA 1
ATOM 1389 C C . GLU A 1 178 ? -5.501 -14.704 -16.744 1.00 95.25 178 GLU A C 1
ATOM 1391 O O . GLU A 1 178 ? -4.723 -14.359 -17.639 1.00 95.25 178 GLU A O 1
ATOM 1396 N N . ALA A 1 179 ? -5.717 -13.946 -15.666 1.00 93.44 179 ALA A N 1
ATOM 1397 C CA . ALA A 1 179 ? -4.962 -12.727 -15.391 1.00 93.44 179 ALA A CA 1
ATOM 1398 C C . ALA A 1 179 ? -3.478 -13.044 -15.150 1.00 93.44 179 ALA A C 1
ATOM 1400 O O . ALA A 1 179 ? -2.609 -12.412 -15.754 1.00 93.44 179 ALA A O 1
ATOM 1401 N N . ARG A 1 180 ? -3.182 -14.087 -14.362 1.00 92.88 180 ARG A N 1
ATOM 1402 C CA . ARG A 1 180 ? -1.816 -14.545 -14.070 1.00 92.88 180 ARG A CA 1
ATOM 1403 C C . ARG A 1 180 ? -1.066 -14.975 -15.335 1.00 92.88 180 ARG A C 1
ATOM 1405 O O . ARG A 1 180 ? 0.115 -14.674 -15.459 1.00 92.88 180 ARG A O 1
ATOM 1412 N N . LYS A 1 181 ? -1.728 -15.591 -16.322 1.00 95.12 181 LYS A N 1
ATOM 1413 C CA . LYS A 1 181 ? -1.114 -15.917 -17.631 1.00 95.12 181 LYS A CA 1
ATOM 1414 C C . LYS A 1 181 ? -0.711 -14.683 -18.448 1.00 95.12 181 LYS A C 1
ATOM 1416 O O . LYS A 1 181 ? 0.202 -14.762 -19.264 1.00 95.12 181 LYS A O 1
ATOM 1421 N N . LYS A 1 182 ? -1.408 -13.557 -18.272 1.00 93.88 182 LYS A N 1
ATOM 1422 C CA . LYS A 1 182 ? -1.150 -12.288 -18.987 1.00 93.88 182 LYS A CA 1
ATOM 1423 C C . LYS A 1 182 ? -0.220 -11.351 -18.215 1.00 93.88 182 LYS A C 1
ATOM 1425 O O . LYS A 1 182 ? 0.190 -10.309 -18.742 1.00 93.88 182 LYS A O 1
ATOM 1430 N N . TRP A 1 183 ? 0.068 -11.704 -16.969 1.00 93.19 183 TRP A N 1
ATOM 1431 C CA . TRP A 1 183 ? 0.891 -10.940 -16.058 1.00 93.19 183 TRP A CA 1
ATOM 1432 C C . TRP A 1 183 ? 2.372 -11.026 -16.437 1.00 93.19 183 TRP A C 1
ATOM 1434 O O . TRP A 1 183 ? 2.874 -12.068 -16.852 1.00 93.19 183 TRP A O 1
ATOM 1444 N N . ASN A 1 184 ? 3.074 -9.907 -16.284 1.00 90.31 184 ASN A N 1
ATOM 1445 C CA . ASN A 1 184 ? 4.523 -9.849 -16.395 1.00 90.31 184 ASN A CA 1
ATOM 1446 C C . ASN A 1 184 ? 5.035 -8.854 -15.350 1.00 90.31 184 ASN A C 1
ATOM 1448 O O . ASN A 1 184 ? 4.826 -7.650 -15.499 1.00 90.31 184 ASN A O 1
ATOM 1452 N N . GLY A 1 185 ? 5.698 -9.382 -14.321 1.00 86.75 185 GLY A N 1
ATOM 1453 C CA . GLY A 1 185 ? 6.254 -8.600 -13.219 1.00 86.75 185 GLY A CA 1
ATOM 1454 C C . GLY A 1 185 ? 7.481 -7.766 -13.590 1.00 86.75 185 GLY A C 1
ATOM 1455 O O . GLY A 1 185 ? 7.882 -6.927 -12.799 1.00 86.75 185 GLY A O 1
ATOM 1456 N N . ASP A 1 186 ? 8.064 -7.939 -14.780 1.00 83.75 186 ASP A N 1
ATOM 1457 C CA . ASP A 1 186 ? 9.235 -7.184 -15.256 1.00 83.75 186 ASP A CA 1
ATOM 1458 C C . ASP A 1 186 ? 8.878 -5.958 -16.123 1.00 83.75 186 ASP A C 1
ATOM 1460 O O . ASP A 1 186 ? 9.765 -5.345 -16.723 1.00 83.75 186 ASP A O 1
ATOM 1464 N N . ARG A 1 187 ? 7.587 -5.615 -16.232 1.00 69.19 187 ARG A N 1
ATOM 1465 C CA . ARG A 1 187 ? 7.084 -4.508 -17.070 1.00 69.19 187 ARG A CA 1
ATOM 1466 C C . ARG A 1 187 ? 7.367 -3.104 -16.52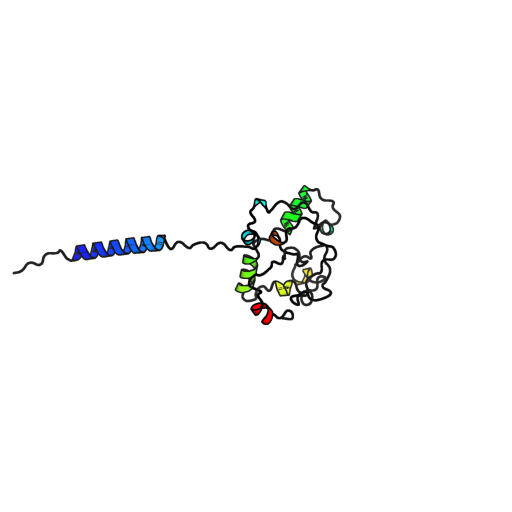8 1.00 69.19 187 ARG A C 1
ATOM 1468 O O . ARG A 1 187 ? 7.391 -2.890 -15.301 1.00 69.19 187 ARG A O 1
#

Radius of gyration: 27.91 Å; Cα contacts (8 Å, |Δi|>4): 175; chains: 1; bounding box: 93×39×69 Å

Sequence (187 aa):
MKARLPAKDDLFRLARVGSCVIGCALLGFAGCWKTEPIDEAKAAGKTTADFPQITADIFKPMDGGIDLSPEEIMGRNTWNLWSGGNQHFWNHAAQDSYGLMDLLKMLDNRKFPRGARFKILGLVNEPGFRTASKPDEFGLWLDEQVEPEPKGIDETIYGKSSGVLGFRLFPNPEFNDEARKKWNGDR

Nearest PDB structures (foldseek):
  3jvt-assembly1_B  TM=2.181E-01  e=5.785E+00  Argopecten irradians
  1s5g-assembly1_Y  TM=1.544E-01  e=7.960E+00  Argopecten irradians

pLDDT: mean 82.72, std 15.67, range [34.94, 97.06]